Protein AF-A0A841LCA4-F1 (afdb_monomer)

Foldseek 3Di:
DQVVVCVVVVHDRPLPVLVVLLVCCPPPVLVVLLVCLQQLQDDLVVLLCSNVSNLVSLLSPCCNVCVVCVVCVPCVVPPDPDPVVSVLSVLSNDDQWDDPVVAQAIGGDDGPPYDPVSSVVSVVSNVLVVLVVQQVCCVVPHADADDQDPVNHDRDDDSVVSQVSSQVSNCVVPVDGSVVDDHDPDD

Solvent-accessible surface area (backbone atoms only — not comparable to full-atom values): 11217 Å² total; per-residue (Å²): 112,71,61,62,51,20,59,76,68,74,45,76,54,88,57,55,65,34,52,61,53,49,60,47,57,75,40,69,71,45,46,54,44,48,48,23,57,61,55,36,59,64,63,74,80,65,34,61,59,51,53,52,51,35,52,51,51,52,50,37,46,51,41,67,78,38,48,66,44,75,73,40,50,69,54,60,72,71,56,66,78,87,54,74,64,58,58,51,56,53,65,70,70,50,72,65,57,42,71,74,84,84,54,69,36,71,40,75,58,90,55,91,92,43,51,73,62,33,49,50,52,44,48,54,51,46,57,53,45,52,51,44,53,50,52,52,48,42,70,76,75,50,86,74,78,89,83,70,84,57,60,81,68,37,62,80,68,47,68,71,58,44,45,54,51,48,36,52,53,39,24,75,74,72,76,47,53,73,82,73,64,75,81,74,81,89,129

pLDDT: mean 88.46, std 8.42, range [55.12, 98.19]

Mean predicted aligned error: 6.5 Å

Sequence (187 aa):
MSAELTEYAGYDHPLSALIAIAEWGEQPAVKALMEEHKTFEFRKINLPIRVFLSHFLSFSADRLEHPEFFCWPGIWKTSGGSKPDRTAVWLRHLSLFADRGDKPGVYPRRWPGRDDRAVKDTFDSFYGSMALYDLTRQWILEEGAFVRDYKWLFENYSQDRADAWAEDTFQQVYGISLSDFRILPAV

Organism: NCBI:txid1070431

Radius of gyration: 21.49 Å; Cα contacts (8 Å, |Δi|>4): 146; chains: 1; bounding box: 49×42×53 Å

Secondary structure (DSSP, 8-state):
-HHHHHHHHT---TTHHHHHHHHHTTSHHHHHHHHHHHH----STTHHHHHHHHHHHHHHHHHHH-HHHHH-HHHHHHSS---HHHHHHHHHTS-SEE--SSSSS-EEPP-TTS-HHHHHHHHHHHHHHHHHHHHHHHHHH--SSPP---GGG-SS--HHHHHHHHHHHHHHHHSS-GGG--PPPP-

Nearest PDB structures (foldseek):
  7qod-assembly1_B  TM=2.845E-01  e=9.452E+00  Corynebacterium glutamicum ATCC 13032

Structure (mmCIF, N/CA/C/O backbone):
data_AF-A0A841LCA4-F1
#
_entry.id   AF-A0A841LCA4-F1
#
loop_
_atom_site.group_PDB
_atom_site.id
_atom_site.type_symbol
_atom_site.label_atom_id
_atom_site.label_alt_id
_atom_site.label_comp_id
_atom_site.label_asym_id
_atom_site.label_entity_id
_atom_site.label_seq_id
_atom_site.pdbx_PDB_ins_code
_atom_site.Cartn_x
_atom_site.Cartn_y
_atom_site.Cartn_z
_atom_site.occupancy
_atom_site.B_iso_or_equiv
_atom_site.auth_seq_id
_atom_site.auth_comp_id
_atom_site.auth_asym_id
_atom_site.auth_atom_id
_atom_site.pdbx_PDB_model_num
ATOM 1 N N . MET A 1 1 ? 27.218 -10.489 -20.118 1.00 61.91 1 MET A N 1
ATOM 2 C CA . MET A 1 1 ? 27.827 -10.340 -18.780 1.00 61.91 1 MET A CA 1
ATOM 3 C C . MET A 1 1 ? 26.935 -10.856 -17.653 1.00 61.91 1 MET A C 1
ATOM 5 O O . MET A 1 1 ? 27.386 -11.719 -16.921 1.00 61.91 1 MET A O 1
ATOM 9 N N . SER A 1 2 ? 25.687 -10.385 -17.481 1.00 78.12 2 SER A N 1
ATOM 10 C CA . SER A 1 2 ? 24.804 -10.912 -16.415 1.00 78.12 2 SER A CA 1
ATOM 11 C C . SER A 1 2 ? 24.387 -12.369 -16.640 1.00 78.12 2 SER A C 1
ATOM 13 O O . SER A 1 2 ? 24.415 -13.143 -15.693 1.00 78.12 2 SER A O 1
ATOM 15 N N . ALA A 1 3 ? 24.058 -12.746 -17.881 1.00 85.56 3 ALA A N 1
ATOM 16 C CA . ALA A 1 3 ? 23.626 -14.102 -18.225 1.00 85.56 3 ALA A CA 1
ATOM 17 C C . ALA A 1 3 ? 24.715 -15.164 -18.013 1.00 85.56 3 ALA A C 1
ATOM 19 O O . ALA A 1 3 ? 24.457 -16.189 -17.392 1.00 85.56 3 ALA A O 1
ATOM 20 N N . GLU A 1 4 ? 25.946 -14.885 -18.449 1.00 90.44 4 GLU A N 1
ATOM 21 C CA . GLU A 1 4 ? 27.079 -15.809 -18.282 1.00 90.44 4 GLU A CA 1
ATOM 22 C C . GLU A 1 4 ? 27.414 -16.022 -16.796 1.00 90.44 4 GLU A C 1
ATOM 24 O O . GLU A 1 4 ? 27.730 -17.132 -16.374 1.00 90.44 4 GLU A O 1
ATOM 29 N N . LEU A 1 5 ? 27.307 -14.966 -15.977 1.00 88.81 5 LEU A N 1
ATOM 30 C CA . LEU A 1 5 ? 27.536 -15.051 -14.533 1.00 88.81 5 LEU A CA 1
ATOM 31 C C . LEU A 1 5 ? 26.453 -15.868 -13.823 1.00 88.81 5 LEU A C 1
ATOM 33 O O . LEU A 1 5 ? 26.776 -16.660 -12.941 1.00 88.81 5 LEU A O 1
ATOM 37 N N . THR A 1 6 ? 25.181 -15.683 -14.186 1.00 92.94 6 THR A N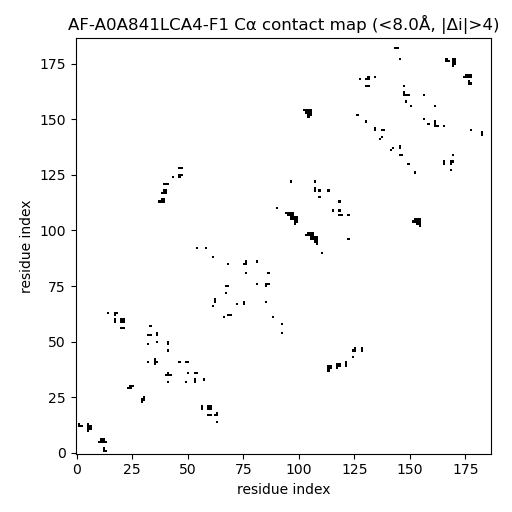 1
ATOM 38 C CA . THR A 1 6 ? 24.069 -16.427 -13.574 1.00 92.94 6 THR A CA 1
ATOM 39 C C . THR A 1 6 ? 24.104 -17.898 -13.959 1.00 92.94 6 THR A C 1
ATOM 41 O O . THR A 1 6 ? 23.902 -18.748 -13.099 1.00 92.94 6 THR A O 1
ATOM 44 N N . GLU A 1 7 ? 24.457 -18.199 -15.211 1.00 93.12 7 GLU A N 1
ATOM 45 C CA . GLU A 1 7 ? 24.642 -19.568 -15.696 1.00 93.12 7 GLU A CA 1
ATOM 46 C C . GLU A 1 7 ? 25.774 -20.276 -14.943 1.00 93.12 7 GLU A C 1
ATOM 48 O O . GLU A 1 7 ? 25.571 -21.360 -14.398 1.00 93.12 7 GLU A O 1
ATOM 53 N N . TYR A 1 8 ? 26.941 -19.634 -14.822 1.00 94.25 8 TYR A N 1
ATOM 54 C CA . TYR A 1 8 ? 28.070 -20.199 -14.082 1.00 94.25 8 TYR A CA 1
ATOM 55 C C . TYR A 1 8 ? 27.764 -20.397 -12.587 1.00 94.25 8 TYR A C 1
ATOM 57 O O . TYR A 1 8 ? 28.229 -21.356 -11.974 1.00 94.25 8 TYR A O 1
ATOM 65 N N . ALA A 1 9 ? 26.984 -19.492 -11.989 1.00 94.06 9 ALA A N 1
ATOM 66 C CA . ALA A 1 9 ? 26.630 -19.538 -10.573 1.00 94.06 9 ALA A CA 1
ATOM 67 C C . ALA A 1 9 ? 25.399 -20.412 -10.256 1.00 94.06 9 ALA A C 1
ATOM 69 O O . ALA A 1 9 ? 25.075 -20.578 -9.081 1.00 94.06 9 ALA A O 1
ATOM 70 N N . GLY A 1 10 ? 24.717 -20.963 -11.268 1.00 94.12 10 GLY A N 1
ATOM 71 C CA . GLY A 1 10 ? 23.510 -21.775 -11.088 1.00 94.12 10 GLY A CA 1
ATOM 72 C C . GLY A 1 10 ? 22.288 -20.989 -10.596 1.00 94.12 10 GLY A C 1
ATOM 73 O O . GLY A 1 10 ? 21.428 -21.565 -9.933 1.00 94.12 10 GLY A O 1
ATOM 74 N N . TYR A 1 11 ? 22.215 -19.687 -10.888 1.00 92.75 11 TYR A N 1
ATOM 75 C CA . TYR A 1 11 ? 21.074 -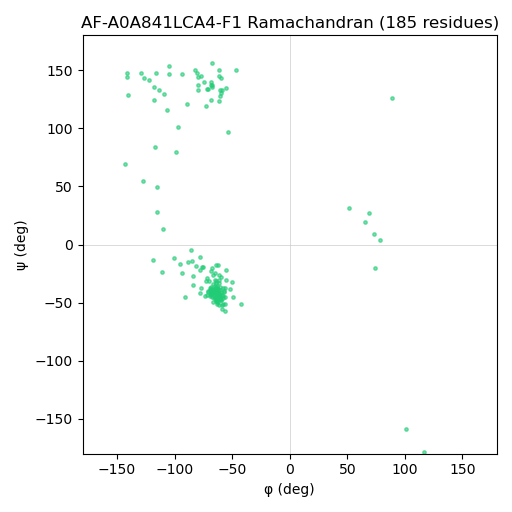18.830 -10.553 1.00 92.75 11 TYR A CA 1
ATOM 76 C C . TYR A 1 11 ? 20.219 -18.527 -11.785 1.00 92.75 11 TYR A C 1
ATOM 78 O O . TYR A 1 11 ? 20.721 -18.461 -12.908 1.00 92.75 11 TYR A O 1
ATOM 86 N N . ASP A 1 12 ? 18.933 -18.254 -11.562 1.00 91.75 12 ASP A N 1
ATOM 87 C CA . ASP A 1 12 ? 18.063 -17.709 -12.602 1.00 91.75 12 ASP A CA 1
ATOM 88 C C . ASP A 1 12 ? 18.565 -16.344 -13.088 1.00 91.75 12 ASP A C 1
ATOM 90 O O . ASP A 1 12 ? 19.148 -15.553 -12.336 1.00 91.75 12 ASP A O 1
ATOM 94 N N . HIS A 1 13 ? 18.286 -16.029 -14.354 1.00 90.06 13 HIS A N 1
ATOM 95 C CA . HIS A 1 13 ? 18.587 -14.707 -14.885 1.00 90.06 13 HIS A CA 1
ATOM 96 C C . HIS A 1 13 ? 17.807 -13.631 -14.095 1.00 90.06 13 HIS A C 1
ATOM 98 O O . HIS A 1 13 ? 16.593 -13.759 -13.920 1.00 90.06 13 HIS A O 1
ATOM 104 N N . PRO A 1 14 ? 18.436 -12.519 -13.662 1.00 85.50 14 PRO A N 1
ATOM 105 C CA . PRO A 1 14 ? 17.809 -11.520 -12.789 1.00 85.50 14 PRO A CA 1
ATOM 106 C C . PRO A 1 14 ? 16.594 -10.819 -13.412 1.00 85.50 14 PRO A C 1
ATOM 108 O O . PRO A 1 14 ? 15.801 -10.216 -12.693 1.00 85.50 14 PRO A O 1
ATOM 111 N N . LEU A 1 15 ? 16.443 -10.886 -14.740 1.00 89.88 15 LEU A N 1
ATOM 112 C CA . LEU A 1 15 ? 15.274 -10.351 -15.443 1.00 89.88 15 LEU A CA 1
ATOM 113 C C . LEU A 1 15 ? 14.123 -11.356 -15.576 1.00 89.88 15 LEU A C 1
ATOM 115 O O . LEU A 1 15 ? 13.012 -10.927 -15.862 1.00 89.88 15 LEU A O 1
ATOM 119 N N . SER A 1 16 ? 14.339 -12.656 -15.348 1.00 92.56 16 SER A N 1
ATOM 120 C CA . SER A 1 16 ? 13.301 -13.682 -15.540 1.00 92.56 16 SER A CA 1
ATOM 121 C C . SER A 1 16 ? 12.060 -13.411 -14.692 1.00 92.56 16 SER A C 1
ATOM 123 O O . SER A 1 16 ? 10.942 -13.458 -15.197 1.00 92.56 16 SER A O 1
ATOM 125 N N . ALA A 1 17 ? 12.249 -13.038 -13.422 1.00 92.12 17 ALA A N 1
ATOM 126 C CA . ALA A 1 17 ? 11.141 -12.676 -12.542 1.00 92.12 17 ALA A CA 1
ATOM 127 C C . ALA A 1 17 ? 10.398 -11.420 -13.030 1.00 92.12 17 ALA A C 1
ATOM 129 O O . ALA A 1 17 ? 9.173 -11.370 -12.979 1.00 92.12 17 ALA A O 1
ATOM 130 N N . LEU A 1 18 ? 11.124 -10.418 -13.536 1.00 94.00 18 LEU A N 1
ATOM 131 C CA . LEU A 1 18 ? 10.520 -9.185 -14.046 1.00 94.00 18 LEU A CA 1
ATOM 132 C C . LEU A 1 18 ? 9.714 -9.433 -15.326 1.00 94.00 18 LEU A C 1
ATOM 134 O O . LEU A 1 18 ? 8.649 -8.845 -15.484 1.00 94.00 18 LEU A O 1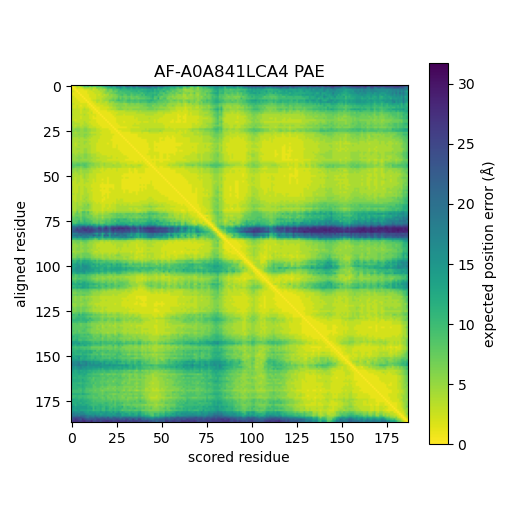
ATOM 138 N N . ILE A 1 19 ? 10.182 -10.332 -16.197 1.00 95.00 19 ILE A N 1
ATOM 139 C CA . ILE A 1 19 ? 9.455 -10.762 -17.399 1.00 95.00 19 ILE A CA 1
ATOM 140 C C . ILE A 1 19 ? 8.154 -11.466 -17.001 1.00 95.00 19 ILE A C 1
ATOM 142 O O . ILE A 1 19 ? 7.087 -11.063 -17.454 1.00 95.00 19 ILE A O 1
ATOM 146 N N . ALA A 1 20 ? 8.222 -12.434 -16.083 1.00 95.44 20 ALA A N 1
ATOM 147 C CA . ALA A 1 20 ? 7.036 -13.135 -15.589 1.00 95.44 20 ALA A CA 1
ATOM 148 C C . ALA A 1 20 ? 6.001 -12.182 -14.960 1.00 95.44 20 ALA A C 1
ATOM 150 O O . ALA A 1 20 ? 4.799 -12.367 -15.128 1.00 95.44 20 ALA A O 1
ATOM 151 N N . ILE A 1 21 ? 6.451 -11.141 -14.252 1.00 95.81 21 ILE A N 1
ATOM 152 C CA . ILE A 1 21 ? 5.560 -10.114 -13.694 1.00 95.81 21 ILE A CA 1
ATOM 153 C C . ILE A 1 21 ? 4.967 -9.232 -14.800 1.00 95.81 21 ILE A C 1
ATOM 155 O O . ILE A 1 21 ? 3.782 -8.906 -14.749 1.00 95.81 21 ILE A O 1
ATOM 159 N N . ALA A 1 22 ? 5.759 -8.845 -15.804 1.00 94.00 22 ALA A N 1
ATOM 160 C CA . ALA A 1 22 ? 5.281 -8.032 -16.921 1.00 94.00 22 ALA A CA 1
ATOM 161 C C . ALA A 1 22 ? 4.156 -8.738 -17.698 1.00 94.00 22 ALA A C 1
ATOM 163 O O . ALA A 1 22 ? 3.177 -8.098 -18.080 1.00 94.00 22 ALA A O 1
ATOM 164 N N . GLU A 1 23 ? 4.231 -10.064 -17.839 1.00 95.31 23 GLU A N 1
ATOM 165 C CA . GLU A 1 23 ? 3.181 -10.884 -18.456 1.00 95.31 23 GLU A CA 1
ATOM 166 C C . GLU A 1 23 ? 1.838 -10.812 -17.707 1.00 95.31 23 GLU A C 1
ATOM 168 O O . GLU A 1 23 ? 0.775 -10.956 -18.317 1.00 95.31 23 GLU A O 1
ATOM 173 N N . TRP A 1 24 ? 1.833 -10.518 -16.399 1.00 96.38 24 TRP A N 1
ATOM 174 C CA . TRP A 1 24 ? 0.585 -10.307 -15.655 1.00 96.38 24 TRP A CA 1
ATOM 175 C C . TRP A 1 24 ? -0.175 -9.074 -16.145 1.00 96.38 24 TRP A C 1
ATOM 177 O O . TRP A 1 24 ? -1.398 -9.023 -16.006 1.00 96.38 24 TRP A O 1
ATOM 187 N N . GLY A 1 25 ? 0.526 -8.109 -16.750 1.00 91.44 25 GLY A N 1
ATOM 188 C CA . GLY A 1 25 ? -0.044 -6.895 -17.329 1.00 91.44 25 GLY A CA 1
ATOM 189 C C . GLY A 1 25 ? -1.129 -7.160 -18.370 1.00 91.44 25 GLY A C 1
ATOM 190 O O . GLY A 1 25 ? -1.997 -6.311 -18.564 1.00 91.44 25 GLY A O 1
ATOM 191 N N . GLU A 1 26 ? -1.153 -8.347 -18.982 1.00 91.94 26 GLU A N 1
ATOM 192 C CA . GLU A 1 26 ? -2.187 -8.717 -19.948 1.00 91.94 26 GLU A CA 1
ATOM 193 C C . GLU A 1 26 ? -3.529 -9.090 -19.314 1.00 91.94 26 GLU A C 1
ATOM 195 O O . GLU A 1 26 ? -4.574 -9.003 -19.971 1.00 91.94 26 GLU A O 1
ATOM 200 N N . GLN A 1 27 ? -3.535 -9.435 -18.025 1.00 97.06 27 GLN A N 1
ATOM 201 C CA . GLN A 1 27 ? -4.746 -9.835 -17.323 1.00 97.06 27 GLN A CA 1
ATOM 202 C C . GLN A 1 27 ? -5.689 -8.636 -17.109 1.00 97.06 27 GLN A C 1
ATOM 204 O O . GLN A 1 27 ? -5.258 -7.596 -16.602 1.00 97.06 27 GLN A O 1
ATOM 209 N N . PRO A 1 28 ? -7.003 -8.763 -17.388 1.00 97.44 28 PRO A N 1
ATOM 210 C CA . PRO A 1 28 ? -7.955 -7.660 -17.225 1.00 97.44 28 PRO A CA 1
ATOM 211 C C . PRO A 1 28 ? -7.988 -7.060 -15.812 1.00 97.44 28 PRO A C 1
ATOM 213 O O . PRO A 1 28 ? -8.106 -5.846 -15.656 1.00 97.44 28 PRO A O 1
ATOM 216 N N . ALA A 1 29 ? -7.847 -7.898 -14.779 1.00 96.12 29 ALA A N 1
ATOM 217 C CA . ALA A 1 29 ? -7.809 -7.448 -13.388 1.00 96.12 29 ALA A CA 1
ATOM 218 C C . ALA A 1 29 ? -6.580 -6.573 -13.094 1.00 96.12 29 ALA A C 1
ATOM 220 O O . ALA A 1 29 ? -6.685 -5.584 -12.369 1.00 96.12 29 ALA A O 1
ATOM 221 N N . VAL A 1 30 ? -5.436 -6.905 -13.697 1.00 96.88 30 VAL A N 1
ATOM 222 C CA . VAL A 1 30 ? -4.203 -6.125 -13.577 1.00 96.88 30 VAL A CA 1
ATOM 223 C C . VAL A 1 30 ? -4.321 -4.820 -14.356 1.00 96.88 30 VAL A C 1
ATOM 225 O O . VAL A 1 30 ? -4.003 -3.773 -13.806 1.00 96.88 30 VAL A O 1
ATOM 228 N N . LYS A 1 31 ? -4.873 -4.833 -15.576 1.00 97.50 31 LYS A N 1
ATOM 229 C CA . LYS A 1 31 ? -5.144 -3.601 -16.345 1.00 97.50 31 LYS A CA 1
ATOM 230 C C . LYS A 1 31 ? -6.038 -2.632 -15.568 1.00 97.50 31 LYS A C 1
ATOM 232 O O . LYS A 1 31 ? -5.723 -1.449 -15.477 1.00 97.50 31 LYS A O 1
ATOM 237 N N . ALA A 1 32 ? -7.106 -3.137 -14.946 1.00 97.56 32 ALA A N 1
ATOM 238 C CA . ALA A 1 32 ? -7.973 -2.330 -14.090 1.00 97.56 32 ALA A CA 1
ATOM 239 C C . ALA A 1 32 ? -7.218 -1.760 -12.878 1.00 97.56 32 ALA A C 1
ATOM 241 O O . ALA A 1 32 ? -7.344 -0.577 -12.580 1.00 97.56 32 ALA A O 1
ATOM 242 N N . LEU A 1 33 ? -6.396 -2.577 -12.212 1.00 98.19 33 LEU A N 1
ATOM 243 C CA . LEU A 1 33 ? -5.565 -2.132 -11.094 1.00 98.19 33 LEU A CA 1
ATOM 244 C C . LEU A 1 33 ? -4.547 -1.055 -11.510 1.00 98.19 33 LEU A C 1
ATOM 246 O O . LEU A 1 33 ? -4.308 -0.110 -10.762 1.00 98.19 33 LEU A O 1
ATOM 250 N N . MET A 1 34 ? -3.958 -1.179 -12.699 1.00 97.81 34 MET A N 1
ATOM 251 C CA . MET A 1 34 ? -2.997 -0.205 -13.212 1.00 97.81 34 MET A CA 1
ATOM 252 C C . MET A 1 34 ? -3.659 1.113 -13.625 1.00 97.81 34 MET A C 1
ATOM 254 O O . MET A 1 34 ? -3.027 2.161 -13.483 1.00 97.81 34 MET A O 1
ATOM 258 N N . GLU A 1 35 ? -4.927 1.104 -14.052 1.00 97.31 35 GLU A N 1
ATOM 259 C CA . GLU A 1 35 ? -5.682 2.350 -14.234 1.00 97.31 35 GLU A CA 1
ATOM 260 C C . GLU A 1 35 ? -5.949 3.034 -12.886 1.00 97.31 35 GLU A C 1
ATOM 262 O O . GLU A 1 35 ? -5.745 4.238 -12.772 1.00 97.31 35 GLU A O 1
ATOM 267 N N . GLU A 1 36 ? -6.279 2.277 -11.835 1.00 97.31 36 GLU A N 1
ATOM 268 C CA . GLU A 1 36 ? -6.413 2.834 -10.480 1.00 97.31 36 GLU A CA 1
ATOM 269 C C . GLU A 1 36 ? -5.095 3.410 -9.956 1.00 97.31 36 GLU A C 1
ATOM 271 O O . GLU A 1 36 ? -5.086 4.463 -9.330 1.00 97.31 36 GLU A O 1
ATOM 276 N N . HIS A 1 37 ? -3.957 2.784 -10.259 1.00 96.19 37 HIS A N 1
ATOM 277 C CA . HIS A 1 37 ? -2.645 3.357 -9.949 1.00 96.19 37 HIS A CA 1
ATOM 278 C C . HIS A 1 37 ? -2.367 4.644 -10.721 1.00 96.19 37 HIS A C 1
ATOM 280 O O . HIS A 1 37 ? -1.778 5.586 -10.185 1.00 96.19 37 HIS A O 1
ATOM 286 N N . LYS A 1 38 ? -2.774 4.705 -11.986 1.00 94.44 38 LYS A N 1
ATOM 287 C CA . LYS A 1 38 ? -2.584 5.883 -12.829 1.00 94.44 38 LYS A CA 1
ATOM 288 C C . LYS A 1 38 ? -3.413 7.067 -12.328 1.00 94.44 38 LYS A C 1
ATOM 290 O O . LYS A 1 38 ? -2.845 8.141 -12.141 1.00 94.44 38 LYS A O 1
ATOM 295 N N . THR A 1 39 ? -4.706 6.869 -12.065 1.00 95.06 39 THR A N 1
ATOM 296 C CA . THR A 1 39 ? -5.612 7.920 -11.562 1.00 95.06 39 THR A CA 1
ATOM 297 C C . THR A 1 39 ? -5.447 8.185 -10.068 1.00 95.06 39 THR A C 1
ATOM 299 O O . THR A 1 39 ? -5.757 9.276 -9.598 1.00 95.06 39 THR A O 1
ATOM 302 N N . PHE A 1 40 ? -4.905 7.209 -9.336 1.00 95.19 40 PHE A N 1
ATOM 303 C CA . PHE A 1 40 ? -4.844 7.162 -7.876 1.00 95.19 40 PHE A CA 1
ATOM 304 C C . PHE A 1 40 ? -6.216 7.047 -7.194 1.00 95.19 40 PHE A C 1
ATOM 306 O O . PHE A 1 40 ? -6.350 7.308 -5.998 1.00 95.19 40 PHE A O 1
ATOM 313 N N . GLU A 1 41 ? -7.228 6.618 -7.949 1.00 96.06 41 GLU A N 1
ATOM 314 C CA . GLU A 1 41 ? -8.586 6.358 -7.475 1.00 96.06 41 GLU A CA 1
ATOM 315 C C . GLU A 1 41 ? -8.768 4.857 -7.225 1.00 96.06 41 GLU A C 1
ATOM 317 O O . GLU A 1 41 ? -9.324 4.116 -8.038 1.00 96.06 41 GLU A O 1
ATOM 322 N N . PHE A 1 42 ? -8.274 4.383 -6.083 1.00 96.50 42 PHE A N 1
ATOM 323 C CA . PHE A 1 42 ? -8.405 2.977 -5.716 1.00 96.50 42 PHE A CA 1
ATOM 324 C C . PHE A 1 42 ? -9.790 2.674 -5.141 1.00 96.50 42 PHE A C 1
ATOM 326 O O . PHE A 1 42 ? -10.298 3.376 -4.265 1.00 96.50 42 PHE A O 1
ATOM 333 N N . ARG A 1 43 ? -10.388 1.547 -5.544 1.00 94.31 43 ARG A N 1
ATOM 334 C CA . ARG A 1 43 ? -11.538 0.997 -4.796 1.00 94.31 43 ARG A CA 1
ATOM 335 C C . ARG A 1 43 ? -11.118 0.636 -3.371 1.00 94.31 43 ARG A C 1
ATOM 337 O O . ARG A 1 43 ? -10.028 0.108 -3.141 1.00 94.31 43 ARG A O 1
ATOM 344 N N . LYS A 1 44 ? -12.054 0.840 -2.443 1.00 88.19 44 LYS A N 1
ATOM 345 C CA . LYS A 1 44 ? -11.857 0.676 -0.996 1.00 88.19 44 LYS A CA 1
ATOM 346 C C . LYS A 1 44 ? -11.611 -0.769 -0.556 1.00 88.19 44 LYS A C 1
ATOM 348 O O . LYS A 1 44 ? -10.852 -1.001 0.379 1.00 88.19 44 LYS A O 1
ATOM 353 N N . ILE A 1 45 ? -12.229 -1.742 -1.229 1.00 86.94 45 ILE A N 1
ATOM 354 C CA . ILE A 1 45 ? -12.040 -3.159 -0.899 1.00 86.94 45 ILE A CA 1
ATOM 355 C C . ILE A 1 45 ? -10.572 -3.549 -1.093 1.00 86.94 45 ILE A C 1
ATOM 357 O O . ILE A 1 45 ? -10.027 -3.363 -2.178 1.00 86.9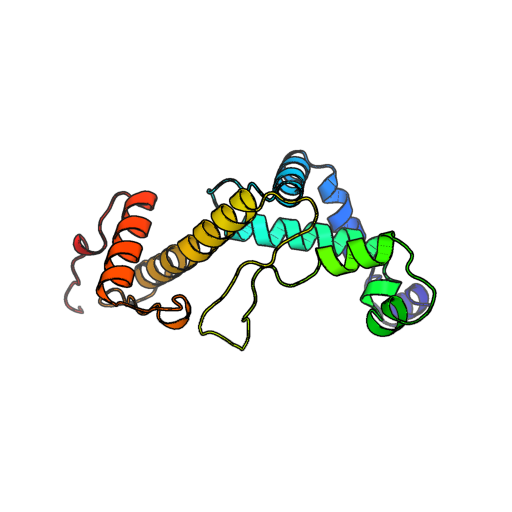4 45 ILE A O 1
ATOM 361 N N . ASN A 1 46 ? -9.930 -4.069 -0.043 1.00 88.38 46 ASN A N 1
ATOM 362 C CA . ASN A 1 46 ? -8.509 -4.435 -0.039 1.00 88.38 46 ASN A CA 1
ATOM 363 C C . ASN A 1 46 ? -7.571 -3.314 -0.532 1.00 88.38 46 ASN A C 1
ATOM 365 O O . ASN A 1 46 ? -6.527 -3.599 -1.124 1.00 88.38 46 ASN A O 1
ATOM 369 N N . LEU A 1 47 ? -7.929 -2.043 -0.306 1.00 93.31 47 LEU A N 1
ATOM 370 C CA . LEU A 1 47 ? -7.192 -0.885 -0.826 1.00 93.31 47 LEU A CA 1
ATOM 371 C C . LEU A 1 47 ? -5.673 -0.952 -0.573 1.00 93.31 47 LEU A C 1
ATOM 373 O O . LEU A 1 47 ? -4.934 -0.755 -1.534 1.00 93.31 47 LEU A O 1
ATOM 377 N N . PRO A 1 48 ? -5.164 -1.311 0.622 1.00 94.00 48 PRO A N 1
ATOM 378 C CA . PRO A 1 48 ? -3.718 -1.380 0.860 1.00 94.00 48 PRO A CA 1
ATOM 379 C C . PRO A 1 48 ? -2.999 -2.381 -0.038 1.00 94.00 48 PRO A C 1
ATOM 381 O O . PRO A 1 48 ? -1.955 -2.066 -0.600 1.00 94.00 48 PRO A O 1
ATOM 384 N N . ILE A 1 49 ? -3.581 -3.568 -0.229 1.00 94.81 49 ILE A N 1
ATOM 385 C CA . ILE A 1 49 ? -3.022 -4.604 -1.107 1.00 94.81 49 ILE A CA 1
ATOM 386 C C . ILE A 1 49 ? -2.985 -4.092 -2.545 1.00 94.81 49 ILE A C 1
ATOM 388 O O . ILE A 1 49 ? -2.015 -4.316 -3.259 1.00 94.81 49 ILE A O 1
ATOM 392 N N . ARG A 1 50 ? -4.024 -3.372 -2.965 1.00 97.00 50 ARG A N 1
ATOM 393 C CA . ARG A 1 50 ? -4.154 -2.833 -4.323 1.00 97.00 50 ARG A CA 1
ATOM 394 C C . ARG A 1 50 ? -3.138 -1.722 -4.567 1.00 97.00 50 ARG A C 1
ATOM 396 O O . ARG A 1 50 ? -2.435 -1.758 -5.574 1.00 97.00 50 ARG A O 1
ATOM 403 N N . VAL A 1 51 ? -2.974 -0.813 -3.606 1.00 96.44 51 VAL A N 1
ATOM 404 C CA . VAL A 1 51 ? -1.907 0.194 -3.616 1.00 96.44 51 VAL A CA 1
ATOM 405 C C . VAL A 1 51 ? -0.546 -0.501 -3.727 1.00 96.44 51 VAL A C 1
ATOM 407 O O . VAL A 1 51 ? 0.154 -0.290 -4.715 1.00 96.44 51 VAL A O 1
ATOM 410 N N . PHE A 1 52 ? -0.194 -1.405 -2.807 1.00 96.44 52 PHE A N 1
ATOM 411 C CA . PHE A 1 52 ? 1.119 -2.058 -2.821 1.00 96.44 52 PHE A CA 1
ATOM 412 C C . PHE A 1 52 ? 1.386 -2.863 -4.092 1.00 96.44 52 PHE A C 1
ATOM 414 O O . PHE A 1 52 ? 2.446 -2.711 -4.697 1.00 96.44 52 PHE A O 1
ATOM 421 N N . LEU A 1 53 ? 0.427 -3.683 -4.522 1.00 97.50 53 LEU A N 1
ATOM 422 C CA . LEU A 1 53 ? 0.574 -4.508 -5.715 1.00 97.50 53 LEU A CA 1
ATOM 423 C C . LEU A 1 53 ? 0.737 -3.646 -6.967 1.00 97.50 53 LEU A C 1
ATOM 425 O O . LEU A 1 53 ? 1.609 -3.918 -7.781 1.00 97.50 53 LEU A O 1
ATOM 429 N N . SER A 1 54 ? -0.050 -2.582 -7.115 1.00 97.50 54 SER A N 1
ATOM 430 C CA . SER A 1 54 ? 0.046 -1.721 -8.295 1.00 97.50 54 SER A CA 1
ATOM 431 C C . SER A 1 54 ? 1.379 -0.967 -8.380 1.00 97.50 54 SER A C 1
ATOM 433 O O . SER A 1 54 ? 1.981 -0.886 -9.452 1.00 97.50 54 SER A O 1
ATOM 435 N N . HIS A 1 55 ? 1.899 -0.500 -7.240 1.00 96.69 55 HIS A N 1
ATOM 436 C CA . HIS A 1 55 ? 3.229 0.099 -7.158 1.00 96.69 55 HIS A CA 1
ATOM 437 C C . HIS A 1 55 ? 4.332 -0.926 -7.443 1.00 96.69 55 HIS A C 1
ATOM 439 O O . HIS A 1 55 ? 5.273 -0.617 -8.170 1.00 96.69 55 HIS A O 1
ATOM 445 N N . PHE A 1 56 ? 4.200 -2.155 -6.937 1.00 96.94 56 PHE A N 1
ATOM 446 C CA . PHE A 1 56 ? 5.125 -3.250 -7.234 1.00 96.94 56 PHE A CA 1
ATOM 447 C C . PHE A 1 56 ? 5.153 -3.602 -8.729 1.00 96.94 56 PHE A C 1
ATOM 449 O O . PHE A 1 56 ? 6.229 -3.786 -9.301 1.00 96.94 56 PHE A O 1
ATOM 456 N N . LEU A 1 57 ? 3.987 -3.652 -9.376 1.00 97.25 57 LEU A N 1
ATOM 457 C CA . LEU A 1 57 ? 3.867 -3.891 -10.814 1.00 97.25 57 LEU A CA 1
ATOM 458 C C . LEU A 1 57 ? 4.510 -2.761 -11.620 1.00 97.25 57 LEU A C 1
ATOM 460 O O . LEU A 1 57 ? 5.326 -3.032 -12.499 1.00 97.25 57 LEU A O 1
ATOM 464 N N . SER A 1 58 ? 4.213 -1.502 -11.277 1.00 95.75 58 SER A N 1
ATOM 465 C CA . SER A 1 58 ? 4.848 -0.343 -11.914 1.00 95.75 58 SER A CA 1
ATOM 466 C C . SER A 1 58 ? 6.366 -0.366 -11.747 1.00 95.75 58 SER A C 1
ATOM 468 O O . SER A 1 58 ? 7.088 -0.090 -12.698 1.00 95.75 58 SER A O 1
ATOM 470 N N . PHE A 1 59 ? 6.857 -0.693 -10.550 1.00 95.06 59 PHE A N 1
ATOM 471 C CA . PHE A 1 59 ? 8.286 -0.800 -10.263 1.00 95.06 59 PHE A CA 1
ATOM 472 C C . PHE A 1 59 ? 8.946 -1.909 -11.078 1.00 95.06 59 PHE A C 1
ATOM 474 O O . PHE A 1 59 ? 10.024 -1.710 -11.629 1.00 95.06 59 PHE A O 1
ATOM 481 N N . SER A 1 60 ? 8.294 -3.065 -11.187 1.00 95.44 60 SER A N 1
ATOM 482 C CA . SER A 1 60 ? 8.819 -4.205 -11.940 1.00 95.44 60 SER A CA 1
ATOM 483 C C . SER A 1 60 ? 8.892 -3.912 -13.439 1.00 95.44 60 SER A C 1
ATOM 485 O O . SER A 1 60 ? 9.906 -4.223 -14.061 1.00 95.44 60 SER A O 1
ATOM 487 N N . ALA A 1 61 ? 7.863 -3.265 -13.996 1.00 94.06 61 ALA A N 1
ATOM 488 C CA . ALA A 1 61 ? 7.834 -2.843 -15.393 1.00 94.06 61 ALA A CA 1
ATOM 489 C C . ALA A 1 61 ? 8.932 -1.811 -15.698 1.00 94.06 61 ALA A C 1
ATOM 491 O O . ALA A 1 61 ? 9.754 -2.038 -16.583 1.00 94.06 61 ALA A O 1
ATOM 492 N N . ASP A 1 62 ? 9.023 -0.739 -14.903 1.00 93.44 62 ASP A N 1
ATOM 493 C CA . ASP A 1 62 ? 10.041 0.298 -15.111 1.00 93.44 62 ASP A CA 1
ATOM 494 C C . ASP A 1 62 ? 11.462 -0.257 -14.914 1.00 93.44 62 ASP A C 1
ATOM 496 O O . ASP A 1 62 ? 12.397 0.160 -15.593 1.00 93.44 62 ASP A O 1
ATOM 500 N N . ARG A 1 63 ? 11.651 -1.225 -14.007 1.00 92.19 63 ARG A N 1
ATOM 501 C CA . ARG A 1 63 ? 12.945 -1.891 -13.803 1.00 92.19 63 ARG A CA 1
ATOM 502 C C . ARG A 1 63 ? 13.334 -2.808 -14.959 1.00 92.19 63 ARG A C 1
ATOM 504 O O . ARG A 1 63 ? 14.527 -2.968 -15.207 1.00 92.19 63 ARG A O 1
ATOM 511 N N . LEU A 1 64 ? 12.363 -3.419 -15.635 1.00 92.75 64 LEU A N 1
ATOM 512 C CA . LEU A 1 64 ? 12.608 -4.216 -16.835 1.00 92.75 64 LEU A CA 1
ATOM 513 C C . LEU A 1 64 ? 12.989 -3.326 -18.025 1.00 92.75 64 LEU A C 1
ATOM 515 O O . LEU A 1 64 ? 13.888 -3.687 -18.780 1.00 92.75 64 LEU A O 1
ATOM 519 N N . GLU A 1 65 ? 12.333 -2.172 -18.168 1.00 91.12 65 GLU A N 1
ATOM 520 C CA . GLU A 1 65 ? 12.569 -1.218 -19.260 1.00 91.12 65 GLU A CA 1
ATOM 521 C C . GLU A 1 65 ? 13.846 -0.386 -19.064 1.00 91.12 65 GLU A C 1
ATOM 523 O O . GLU A 1 65 ? 14.580 -0.133 -20.021 1.00 91.12 65 GLU A O 1
ATOM 528 N N . HIS A 1 66 ? 14.142 -0.003 -17.819 1.00 89.06 66 HIS A N 1
ATOM 529 C CA . HIS A 1 66 ? 15.264 0.868 -17.457 1.00 89.06 66 HIS A CA 1
ATOM 530 C C . HIS A 1 66 ? 16.158 0.262 -16.358 1.00 89.06 66 HIS A C 1
ATOM 532 O O . HIS A 1 66 ? 16.382 0.901 -15.31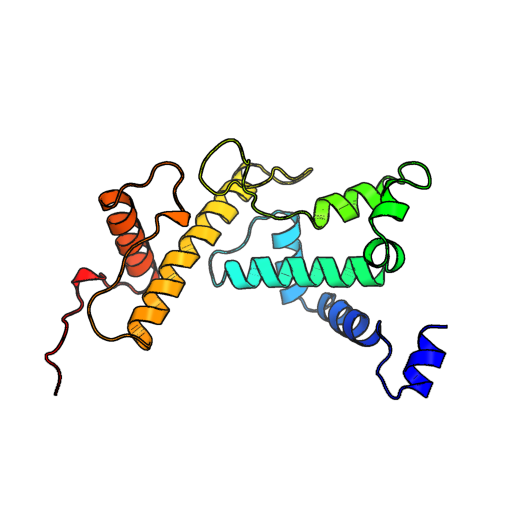9 1.00 89.06 66 HIS A O 1
ATOM 538 N N . PRO A 1 67 ? 16.692 -0.963 -16.522 1.00 88.00 67 PRO A N 1
ATOM 539 C CA . PRO A 1 67 ? 17.477 -1.641 -15.484 1.00 88.00 67 PRO A CA 1
ATOM 540 C C . PRO A 1 67 ? 18.673 -0.812 -14.989 1.00 88.00 67 PRO A C 1
ATOM 542 O O . PRO A 1 67 ? 19.055 -0.879 -13.818 1.00 88.00 67 PRO A O 1
ATOM 545 N N . GLU A 1 68 ? 19.245 0.016 -15.858 1.00 85.56 68 GLU A N 1
ATOM 546 C CA . GLU A 1 68 ? 20.356 0.909 -15.564 1.00 85.56 68 GLU A CA 1
ATOM 547 C C . GLU A 1 68 ? 20.006 2.009 -14.553 1.00 85.56 68 GLU A C 1
ATOM 549 O O . GLU A 1 68 ? 20.825 2.328 -13.685 1.00 85.56 68 GLU A O 1
ATOM 554 N N . PHE A 1 69 ? 18.773 2.527 -14.593 1.00 87.31 69 PHE A N 1
ATOM 555 C CA . PHE A 1 69 ? 18.289 3.512 -13.628 1.00 87.31 69 PHE A CA 1
ATOM 556 C C . PHE A 1 69 ? 18.206 2.915 -12.220 1.00 87.31 69 PHE A C 1
ATOM 558 O O . PHE A 1 69 ? 18.610 3.557 -11.253 1.00 87.31 69 PHE A O 1
ATOM 565 N N . PHE A 1 70 ? 17.731 1.674 -12.099 1.00 88.06 70 PHE A N 1
ATOM 566 C CA . PHE A 1 70 ? 17.556 1.003 -10.806 1.00 88.06 70 PHE A CA 1
ATOM 567 C C . PHE A 1 70 ? 18.851 0.399 -10.252 1.00 88.06 70 PHE A C 1
ATOM 569 O O . PHE A 1 70 ? 18.939 0.148 -9.053 1.00 88.06 70 PHE A O 1
ATOM 576 N N . CYS A 1 71 ? 19.869 0.199 -11.092 1.00 85.38 71 CYS A N 1
ATOM 577 C CA . CYS A 1 71 ? 21.205 -0.193 -10.650 1.00 85.38 71 CYS A CA 1
ATOM 578 C C . CYS A 1 71 ? 21.988 1.000 -10.077 1.00 85.38 71 CYS A C 1
ATOM 580 O O . CYS A 1 71 ? 22.642 0.873 -9.042 1.00 85.38 71 CYS A O 1
ATOM 582 N N . TRP A 1 72 ? 21.906 2.178 -10.715 1.00 85.88 72 TRP A N 1
ATOM 583 C CA . TRP A 1 72 ? 22.660 3.356 -10.273 1.00 85.88 72 TRP A CA 1
ATOM 584 C C . TRP A 1 72 ? 21.888 4.678 -10.427 1.00 85.88 72 TRP A C 1
ATOM 586 O O . TRP A 1 72 ? 22.282 5.557 -11.205 1.00 85.88 72 TRP A O 1
ATOM 596 N N . PRO A 1 73 ? 20.830 4.901 -9.628 1.00 82.25 73 PRO A N 1
ATOM 597 C CA . PRO A 1 73 ? 19.935 6.046 -9.808 1.00 82.25 73 PRO A CA 1
ATOM 598 C C . PRO A 1 73 ? 20.649 7.397 -9.661 1.00 82.25 73 PRO A C 1
ATOM 600 O O . PRO A 1 73 ? 20.323 8.356 -10.359 1.00 82.25 73 PRO A O 1
ATOM 603 N N . GLY A 1 74 ? 21.672 7.480 -8.800 1.00 80.06 74 GLY A N 1
ATOM 604 C CA . GLY A 1 74 ? 22.461 8.699 -8.595 1.00 80.06 74 GLY A CA 1
ATOM 605 C C . GLY A 1 74 ? 23.213 9.158 -9.848 1.00 80.06 74 GLY A C 1
ATOM 606 O O . GLY A 1 74 ? 23.128 10.332 -10.215 1.00 80.06 74 GLY A O 1
ATOM 607 N N . ILE A 1 75 ? 23.891 8.241 -10.549 1.00 81.38 75 ILE A N 1
ATOM 608 C CA . ILE A 1 75 ? 24.586 8.558 -11.805 1.00 81.38 75 ILE A CA 1
ATOM 609 C C . ILE A 1 75 ? 23.569 8.886 -12.891 1.00 81.38 75 ILE A C 1
ATOM 611 O O . ILE A 1 75 ? 23.728 9.880 -13.592 1.00 81.38 75 ILE A O 1
ATOM 615 N N . TRP A 1 76 ? 22.478 8.131 -12.998 1.00 75.06 76 TRP A N 1
ATOM 616 C CA . TRP A 1 76 ? 21.475 8.354 -14.044 1.00 75.06 76 TRP A CA 1
ATOM 617 C C . TRP A 1 76 ? 20.686 9.660 -13.887 1.00 75.06 76 TRP A C 1
ATOM 619 O O . TRP A 1 76 ? 20.188 10.202 -14.879 1.00 75.06 76 TRP A O 1
ATOM 629 N N . LYS A 1 77 ? 20.628 10.198 -12.664 1.00 70.81 77 LYS A N 1
ATOM 630 C CA . LYS A 1 77 ? 20.038 11.503 -12.349 1.00 70.81 77 LYS A CA 1
ATOM 631 C C . LYS A 1 77 ? 20.993 12.683 -12.570 1.00 70.81 77 LYS A C 1
ATOM 633 O O . LYS A 1 77 ? 20.521 13.790 -12.810 1.00 70.81 77 LYS A O 1
ATOM 638 N N . THR A 1 78 ? 22.307 12.472 -12.469 1.00 74.88 78 THR A N 1
ATOM 639 C CA . THR A 1 78 ? 23.319 13.551 -12.483 1.00 74.88 78 THR A CA 1
ATOM 640 C C . THR A 1 78 ? 24.191 13.578 -13.741 1.00 74.88 78 THR A C 1
ATOM 642 O O . THR A 1 78 ? 24.706 14.635 -14.097 1.00 74.88 78 THR A O 1
ATOM 645 N N . SER A 1 79 ? 24.337 12.451 -14.442 1.00 62.81 79 SER A N 1
ATOM 646 C CA . SER A 1 79 ? 25.167 12.312 -15.642 1.00 62.81 79 SER A CA 1
ATOM 647 C C . SER A 1 79 ? 24.305 12.210 -16.913 1.00 62.81 79 SER A C 1
ATOM 649 O O . SER A 1 79 ? 23.519 11.280 -17.119 1.00 62.81 79 SER A O 1
ATOM 651 N N . GLY A 1 80 ? 24.446 13.211 -17.783 1.00 56.34 80 GLY A N 1
ATOM 652 C CA . GLY A 1 80 ? 23.688 13.346 -19.029 1.00 56.34 80 GLY A CA 1
ATOM 653 C C . GLY A 1 80 ? 22.372 14.101 -18.834 1.00 56.34 80 GLY A C 1
ATOM 654 O O . GLY A 1 80 ? 21.573 13.748 -17.971 1.00 56.34 80 GLY A O 1
ATOM 655 N N . GLY A 1 81 ? 22.177 15.161 -19.629 1.00 55.84 81 GLY A N 1
ATOM 656 C CA . GLY A 1 81 ? 21.048 16.093 -19.531 1.00 55.84 81 GLY A CA 1
ATOM 657 C C . GLY A 1 81 ? 19.690 15.405 -19.381 1.00 55.84 81 GLY A C 1
ATOM 658 O O . GLY A 1 81 ? 19.497 14.284 -19.853 1.00 55.84 81 GLY A O 1
ATOM 659 N N . SER A 1 82 ? 18.759 16.079 -18.700 1.00 55.12 82 SER A N 1
ATOM 660 C CA . SER A 1 82 ? 17.449 15.537 -18.335 1.00 55.12 82 SER A CA 1
ATOM 661 C C . SER A 1 82 ? 16.705 15.002 -19.560 1.00 55.12 82 SER A C 1
ATOM 663 O O . SER A 1 82 ? 16.037 15.749 -20.276 1.00 55.12 82 SER A O 1
ATOM 665 N N . LYS A 1 83 ? 16.785 13.693 -19.806 1.00 62.09 83 LYS A N 1
ATOM 666 C CA . LYS A 1 83 ? 15.791 13.035 -20.646 1.00 62.09 83 LYS A CA 1
ATOM 667 C C . LYS A 1 83 ? 14.477 13.068 -19.852 1.00 62.09 83 LYS A C 1
ATOM 669 O O . LYS A 1 83 ? 14.492 12.592 -18.714 1.00 62.09 83 LYS A O 1
ATOM 674 N N . PRO A 1 84 ? 13.380 13.624 -20.402 1.00 59.94 84 PRO A N 1
ATOM 675 C CA . PRO A 1 84 ? 12.103 13.785 -19.692 1.00 59.94 84 PRO A CA 1
ATOM 676 C C . PRO A 1 84 ? 11.608 12.497 -19.018 1.00 59.94 84 PRO A C 1
ATOM 678 O O . PRO A 1 84 ? 11.035 12.532 -17.932 1.00 59.94 84 PRO A O 1
ATOM 681 N N . ASP A 1 85 ? 11.925 11.363 -19.635 1.00 72.19 85 ASP A N 1
ATOM 682 C CA . ASP A 1 85 ? 11.565 10.022 -19.195 1.00 72.19 85 ASP A CA 1
ATOM 683 C C . ASP A 1 85 ? 12.151 9.642 -17.818 1.00 72.19 85 ASP A C 1
ATOM 685 O O . ASP A 1 85 ? 11.459 9.139 -16.937 1.00 72.19 85 ASP A O 1
ATOM 689 N N . ARG A 1 86 ? 13.406 10.022 -17.532 1.00 79.69 86 ARG A N 1
ATOM 690 C CA . ARG A 1 86 ? 14.079 9.658 -16.267 1.00 79.69 86 ARG A CA 1
ATOM 691 C C . ARG A 1 86 ? 13.480 10.360 -15.053 1.00 79.69 86 ARG A C 1
ATOM 693 O O . ARG A 1 86 ? 13.404 9.785 -13.969 1.00 79.69 86 ARG A O 1
ATOM 700 N N . THR A 1 87 ? 13.082 11.621 -15.215 1.00 82.62 87 THR A N 1
ATOM 701 C CA . THR A 1 87 ? 12.408 12.368 -14.148 1.00 82.62 87 THR A CA 1
ATOM 702 C C . THR A 1 87 ? 11.035 11.773 -13.872 1.00 82.62 87 THR A C 1
ATOM 704 O O . THR A 1 87 ? 10.657 11.669 -12.708 1.00 82.62 87 THR A O 1
ATOM 707 N N . ALA A 1 88 ? 10.318 11.337 -14.911 1.00 85.81 88 ALA A N 1
ATOM 708 C CA . ALA A 1 88 ? 9.038 10.660 -14.751 1.00 85.81 88 ALA A CA 1
ATOM 709 C C . ALA A 1 88 ? 9.193 9.333 -13.990 1.00 85.81 88 ALA A C 1
ATOM 711 O O . ALA A 1 88 ? 8.477 9.130 -13.010 1.00 85.81 88 ALA A O 1
ATOM 712 N N . VAL A 1 89 ? 10.166 8.488 -14.359 1.00 88.94 89 VAL A N 1
ATO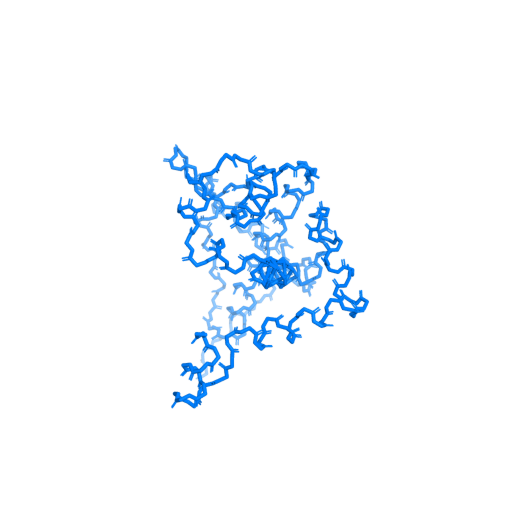M 713 C CA . VAL A 1 89 ? 10.475 7.236 -13.638 1.00 88.94 89 VAL A CA 1
ATOM 714 C C . VAL A 1 89 ? 10.853 7.522 -12.182 1.00 88.94 89 VAL A C 1
ATOM 716 O O . VAL A 1 89 ? 10.285 6.929 -11.269 1.00 88.94 89 VAL A O 1
ATOM 719 N N . TRP A 1 90 ? 11.739 8.491 -11.926 1.00 88.00 90 TRP A N 1
ATOM 720 C CA . TRP A 1 90 ? 12.112 8.875 -10.559 1.00 88.00 90 TRP A CA 1
ATOM 721 C C . TRP A 1 90 ? 10.908 9.310 -9.721 1.00 88.00 90 TRP A C 1
ATOM 723 O O . TRP A 1 90 ? 10.723 8.824 -8.608 1.00 88.00 90 TRP A O 1
ATOM 733 N N . LEU A 1 91 ? 10.093 10.231 -10.243 1.00 87.75 91 LEU A N 1
ATOM 734 C CA . LEU A 1 91 ? 8.928 10.745 -9.526 1.00 87.75 91 LEU A CA 1
ATOM 735 C C . LEU A 1 91 ? 7.891 9.647 -9.272 1.00 87.75 91 LEU A C 1
ATOM 737 O O . LEU A 1 91 ? 7.234 9.695 -8.235 1.00 87.75 91 LEU A O 1
ATOM 741 N N . ARG A 1 92 ? 7.789 8.653 -10.166 1.00 89.94 92 ARG A N 1
ATOM 742 C CA . ARG A 1 92 ? 6.857 7.530 -10.033 1.00 89.94 92 ARG A CA 1
ATOM 743 C C . ARG A 1 92 ? 7.178 6.597 -8.859 1.00 89.94 92 ARG A C 1
ATOM 745 O O . ARG A 1 92 ? 6.273 5.958 -8.331 1.00 89.94 92 ARG A O 1
ATOM 752 N N . HIS A 1 93 ? 8.444 6.541 -8.445 1.00 90.94 93 HIS A N 1
ATOM 753 C CA . HIS A 1 93 ? 8.942 5.627 -7.404 1.00 90.94 93 HIS A CA 1
ATOM 754 C C . HIS A 1 93 ? 9.335 6.330 -6.103 1.00 90.94 93 HIS A C 1
ATOM 756 O O . HIS A 1 93 ? 9.987 5.739 -5.243 1.00 90.94 93 HIS A O 1
ATOM 762 N N . LEU A 1 94 ? 8.944 7.595 -5.934 1.00 89.56 94 LEU A N 1
ATOM 763 C CA . LEU A 1 94 ? 9.057 8.263 -4.642 1.00 89.56 94 LEU A CA 1
ATOM 764 C C . LEU A 1 94 ? 8.096 7.647 -3.622 1.00 89.56 94 LEU A C 1
ATOM 766 O O . LEU A 1 94 ? 7.058 7.087 -3.976 1.00 89.56 94 LEU A O 1
ATOM 770 N N . SER A 1 95 ? 8.426 7.799 -2.337 1.00 89.81 95 SER A N 1
ATOM 771 C CA . SER A 1 95 ? 7.523 7.393 -1.265 1.00 89.81 95 SER A CA 1
ATOM 772 C C . SER A 1 95 ? 6.161 8.074 -1.423 1.00 89.81 95 SER A C 1
ATOM 774 O O . SER A 1 95 ? 6.067 9.276 -1.695 1.00 89.81 95 SER A O 1
ATOM 776 N N . LEU A 1 96 ? 5.098 7.285 -1.258 1.00 89.50 96 LEU A N 1
ATOM 777 C CA . LEU A 1 96 ? 3.720 7.768 -1.344 1.00 89.50 96 LEU A CA 1
ATOM 778 C C . LEU A 1 96 ? 3.432 8.807 -0.268 1.00 89.50 96 LEU A C 1
ATOM 780 O O . LEU A 1 96 ? 2.851 9.863 -0.537 1.00 89.50 96 LEU A O 1
ATOM 784 N N . PHE A 1 97 ? 3.880 8.482 0.941 1.00 88.25 97 PHE A N 1
ATOM 785 C CA . PHE A 1 97 ? 3.691 9.269 2.139 1.00 88.25 97 PHE A CA 1
ATOM 786 C C . PHE A 1 97 ? 5.049 9.507 2.793 1.00 88.25 97 PHE A C 1
ATOM 788 O O . PHE A 1 97 ? 5.941 8.656 2.723 1.00 88.25 97 PHE A O 1
ATOM 795 N N . ALA A 1 98 ? 5.238 10.689 3.365 1.00 84.69 98 ALA A N 1
ATOM 796 C CA . ALA A 1 98 ? 6.517 11.094 3.925 1.00 84.69 98 ALA A CA 1
ATOM 797 C C . ALA A 1 98 ? 6.332 11.887 5.214 1.00 84.69 98 ALA A C 1
ATOM 799 O O . ALA A 1 98 ? 5.370 12.645 5.363 1.00 84.69 98 ALA A O 1
ATOM 800 N N . ASP A 1 99 ? 7.302 11.729 6.107 1.00 81.00 99 ASP A N 1
ATOM 801 C CA . ASP A 1 99 ? 7.561 12.696 7.162 1.00 81.00 99 ASP A CA 1
ATOM 802 C C . ASP A 1 99 ? 8.075 13.991 6.511 1.00 81.00 99 ASP A C 1
ATOM 804 O O . ASP A 1 99 ? 8.897 13.960 5.586 1.00 81.00 99 ASP A O 1
ATOM 808 N N . ARG A 1 100 ? 7.558 15.135 6.955 1.00 80.44 100 ARG A N 1
ATOM 809 C CA . ARG A 1 100 ? 8.027 16.439 6.481 1.00 80.44 100 ARG A CA 1
ATOM 810 C C . ARG A 1 100 ? 9.251 16.948 7.247 1.00 80.44 100 ARG A C 1
ATOM 812 O O . ARG A 1 100 ? 9.888 17.895 6.791 1.00 80.44 100 ARG A O 1
ATOM 819 N N . GLY A 1 101 ? 9.576 16.359 8.395 1.00 79.25 101 GLY A N 1
ATOM 820 C CA . GLY A 1 101 ? 10.681 16.737 9.277 1.00 79.25 101 GLY A CA 1
ATOM 821 C C . GLY A 1 101 ? 10.449 18.025 10.073 1.00 79.25 101 GLY A C 1
ATOM 822 O O . GLY A 1 101 ? 11.095 18.225 11.097 1.00 79.25 101 GLY A O 1
ATOM 823 N N . ASP A 1 102 ? 9.530 18.893 9.638 1.00 82.38 102 ASP A N 1
ATOM 824 C CA . ASP A 1 102 ? 9.144 20.132 10.324 1.00 82.38 102 ASP A CA 1
ATOM 825 C C . ASP A 1 102 ? 7.905 19.977 11.219 1.00 82.38 102 ASP A C 1
ATOM 827 O O . ASP A 1 102 ? 7.645 20.832 12.068 1.00 82.38 102 ASP A O 1
ATOM 831 N N . LYS A 1 103 ? 7.131 18.905 11.031 1.00 78.25 103 LYS A N 1
ATOM 832 C CA . LYS A 1 103 ? 5.873 18.648 11.735 1.00 78.25 103 LYS A CA 1
ATOM 833 C C . LYS A 1 103 ? 5.719 17.167 12.068 1.00 78.25 103 LYS A C 1
ATOM 835 O O . LYS A 1 103 ? 6.103 16.338 11.245 1.00 78.25 103 LYS A O 1
ATOM 840 N N . PRO A 1 104 ? 5.126 16.827 13.225 1.00 74.88 104 PRO A N 1
ATOM 841 C CA . PRO A 1 104 ? 4.826 15.443 13.552 1.00 74.88 104 PRO A CA 1
ATOM 842 C C . PRO A 1 104 ? 3.727 14.898 12.631 1.00 74.88 104 PRO A C 1
ATOM 844 O O . PRO A 1 104 ? 2.746 15.583 12.354 1.00 74.88 104 PRO A O 1
ATOM 847 N N . GLY A 1 105 ? 3.866 13.649 12.192 1.00 77.38 105 GLY A N 1
ATOM 848 C CA . GLY A 1 105 ? 2.861 12.945 11.395 1.00 77.38 105 GLY A CA 1
ATOM 849 C C . GLY A 1 105 ? 3.343 12.567 9.999 1.00 77.38 105 GLY A C 1
ATOM 850 O O . GLY A 1 105 ? 4.492 12.792 9.620 1.00 77.38 105 GLY A O 1
ATOM 851 N N . VAL A 1 106 ? 2.445 11.957 9.228 1.00 83.38 106 VAL A N 1
ATOM 852 C CA . VAL A 1 106 ? 2.740 11.480 7.877 1.00 83.38 106 VAL A CA 1
ATOM 853 C C . VAL A 1 106 ? 1.857 12.201 6.869 1.00 83.38 106 VAL A C 1
ATOM 855 O O . VAL A 1 106 ? 0.661 12.364 7.090 1.00 83.38 106 VAL A O 1
ATOM 858 N N . TYR A 1 107 ? 2.445 12.634 5.755 1.00 86.62 107 TYR A N 1
ATOM 859 C CA . TYR A 1 107 ? 1.768 13.472 4.771 1.00 86.62 107 TYR A CA 1
ATOM 860 C C . TYR A 1 107 ? 1.769 12.829 3.388 1.00 86.62 107 TYR A C 1
ATOM 862 O O . TYR A 1 107 ? 2.791 12.263 2.980 1.00 86.62 107 TYR A O 1
ATOM 870 N N . PRO A 1 108 ? 0.672 12.956 2.621 1.00 90.56 108 PRO A N 1
ATOM 871 C CA . PRO A 1 108 ? 0.677 12.547 1.233 1.00 90.56 108 PRO A CA 1
ATOM 872 C C . PRO A 1 108 ? 1.579 13.459 0.407 1.00 90.56 108 PRO A C 1
ATOM 874 O O . PRO A 1 108 ? 1.571 14.686 0.546 1.00 90.56 108 PRO A O 1
ATOM 877 N N . ARG A 1 109 ? 2.357 12.856 -0.489 1.00 87.94 109 ARG A N 1
ATOM 878 C CA . ARG A 1 109 ? 3.125 13.604 -1.480 1.00 87.94 109 ARG A CA 1
ATOM 879 C C . ARG A 1 109 ? 2.192 14.064 -2.598 1.00 87.94 109 ARG A C 1
ATOM 881 O O . ARG A 1 109 ? 1.291 13.335 -2.992 1.00 87.94 109 ARG A O 1
ATOM 888 N N . ARG A 1 110 ? 2.438 15.252 -3.154 1.00 84.00 110 ARG A N 1
ATOM 889 C CA . ARG A 1 110 ? 1.777 15.700 -4.386 1.00 84.00 110 ARG A CA 1
ATOM 890 C C . ARG A 1 110 ? 2.452 15.068 -5.600 1.00 84.00 110 ARG A C 1
ATOM 892 O O . ARG A 1 110 ? 3.680 15.106 -5.705 1.00 84.00 110 ARG A O 1
ATOM 899 N N . TRP A 1 111 ? 1.657 14.524 -6.514 1.00 82.50 111 TRP A N 1
ATOM 900 C CA . TRP A 1 111 ? 2.146 13.836 -7.709 1.00 82.50 111 TRP A CA 1
ATOM 901 C C . TRP A 1 111 ? 1.762 14.611 -8.968 1.00 82.50 111 TRP A C 1
ATOM 903 O O . TRP A 1 111 ? 0.604 15.004 -9.102 1.00 82.50 111 TRP A O 1
ATOM 913 N N . PRO A 1 112 ? 2.693 14.824 -9.913 1.00 82.06 112 PRO A N 1
ATOM 914 C CA . PRO A 1 112 ? 2.339 15.410 -11.198 1.00 82.06 112 PRO A CA 1
ATOM 915 C C . PRO A 1 112 ? 1.304 14.548 -11.926 1.00 82.06 112 PRO A C 1
ATOM 917 O O . PRO A 1 112 ? 1.488 13.341 -12.060 1.00 82.06 112 PRO A O 1
ATOM 920 N N . GLY A 1 113 ? 0.230 15.175 -12.407 1.00 84.19 113 GLY A N 1
ATOM 921 C CA . GLY A 1 113 ? -0.799 14.506 -13.209 1.00 84.19 113 GLY A CA 1
ATOM 922 C C . GLY A 1 113 ? -1.811 13.666 -12.424 1.00 84.19 113 GLY A C 1
ATOM 923 O O . GLY A 1 113 ? -2.665 13.050 -13.053 1.00 84.19 113 GLY A O 1
ATOM 924 N N . ARG A 1 114 ? -1.751 13.653 -11.085 1.00 90.38 114 ARG A N 1
ATOM 925 C CA . ARG A 1 114 ? -2.793 13.066 -10.230 1.00 90.38 114 ARG A CA 1
ATOM 926 C C . ARG A 1 114 ? -3.623 14.164 -9.583 1.00 90.38 114 ARG A C 1
ATOM 928 O O . ARG A 1 114 ? -3.110 15.241 -9.281 1.00 90.38 114 ARG A O 1
ATOM 935 N N . ASP A 1 115 ? -4.898 13.872 -9.379 1.00 93.50 115 ASP A N 1
ATOM 936 C CA . ASP A 1 115 ? -5.819 14.776 -8.707 1.00 93.50 115 ASP A CA 1
ATOM 937 C C . ASP A 1 115 ? -5.519 14.843 -7.197 1.00 93.50 115 ASP A C 1
ATOM 939 O O . ASP A 1 115 ? -5.314 13.820 -6.538 1.00 93.50 115 ASP A O 1
ATOM 943 N N . ASP A 1 116 ? -5.476 16.059 -6.642 1.00 93.25 116 ASP A N 1
ATOM 944 C CA . ASP A 1 116 ? -5.113 16.277 -5.235 1.00 93.25 116 ASP A CA 1
ATOM 945 C C . ASP A 1 116 ? -6.150 15.655 -4.278 1.00 93.25 116 ASP A C 1
ATOM 947 O O . ASP A 1 116 ? -5.791 15.203 -3.186 1.00 93.25 116 ASP A O 1
ATOM 951 N N . ARG A 1 117 ? -7.427 15.581 -4.685 1.00 94.62 117 ARG A N 1
ATOM 952 C CA . ARG A 1 117 ? -8.477 14.921 -3.905 1.00 94.62 117 ARG A CA 1
ATOM 953 C C . ARG A 1 117 ? -8.325 13.403 -3.969 1.00 94.62 117 ARG A C 1
ATOM 955 O O . ARG A 1 117 ? -8.362 12.785 -2.913 1.00 94.62 117 ARG A O 1
ATOM 962 N N . ALA A 1 118 ? -8.071 12.805 -5.133 1.00 94.81 118 ALA A N 1
ATOM 963 C CA . ALA A 1 118 ? -7.804 11.364 -5.234 1.00 94.81 118 ALA A CA 1
ATOM 964 C C . ALA A 1 118 ? -6.611 10.938 -4.354 1.00 94.81 118 ALA A C 1
ATOM 966 O O . ALA A 1 118 ? -6.664 9.927 -3.650 1.00 94.81 118 ALA A O 1
ATOM 967 N N . VAL A 1 119 ? -5.551 11.756 -4.321 1.00 93.94 119 VAL A N 1
ATOM 968 C CA . VAL A 1 119 ? -4.398 11.566 -3.425 1.00 93.94 119 VAL A CA 1
ATOM 969 C C . VAL A 1 119 ? -4.802 11.595 -1.955 1.00 93.94 119 VAL A C 1
ATOM 971 O O . VAL A 1 119 ? -4.406 10.707 -1.195 1.00 93.94 119 VAL A O 1
ATOM 974 N N . LYS A 1 120 ? -5.598 12.588 -1.554 1.00 92.50 120 LYS A N 1
ATOM 975 C CA . LYS A 1 120 ? -6.084 12.728 -0.179 1.00 92.50 120 LYS A CA 1
ATOM 976 C C . LYS A 1 120 ? -7.010 11.576 0.225 1.00 92.50 120 LYS A C 1
ATOM 978 O O . LYS A 1 120 ? -6.817 11.007 1.295 1.00 92.50 120 LYS A O 1
ATOM 983 N N . ASP A 1 121 ? -7.948 11.198 -0.638 1.00 93.56 121 ASP A N 1
ATOM 984 C CA . ASP A 1 121 ? -8.934 10.144 -0.385 1.00 93.56 121 ASP A CA 1
ATOM 985 C C . ASP A 1 121 ? -8.255 8.768 -0.246 1.00 93.56 121 AS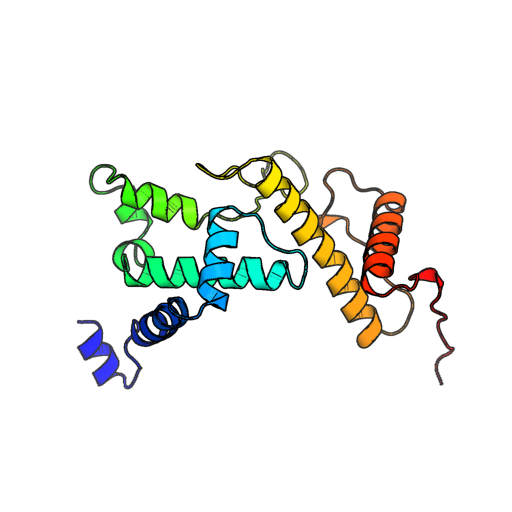P A C 1
ATOM 987 O O . ASP A 1 121 ? -8.575 7.997 0.668 1.00 93.56 121 ASP A O 1
ATOM 991 N N . THR A 1 122 ? -7.269 8.470 -1.102 1.00 94.25 122 THR A N 1
ATOM 992 C CA . THR A 1 122 ? -6.456 7.248 -0.998 1.00 94.25 122 THR A CA 1
ATOM 993 C C . THR A 1 122 ? -5.584 7.260 0.254 1.00 94.25 122 THR A C 1
ATOM 995 O O . THR A 1 122 ? -5.505 6.239 0.932 1.00 94.25 122 THR A O 1
ATOM 998 N N . PHE A 1 123 ? -4.966 8.394 0.604 1.00 92.31 123 PHE A N 1
ATOM 999 C CA . PHE A 1 123 ? -4.202 8.537 1.849 1.00 92.31 123 PHE A CA 1
ATOM 1000 C C . PHE A 1 123 ? -5.074 8.258 3.082 1.00 92.31 123 PHE A C 1
ATOM 1002 O O . PHE A 1 123 ? -4.722 7.405 3.897 1.00 92.31 123 PHE A O 1
ATOM 1009 N N . ASP A 1 124 ? -6.231 8.916 3.185 1.00 88.38 124 ASP A N 1
ATOM 1010 C CA . ASP A 1 124 ? -7.144 8.764 4.322 1.00 88.38 124 ASP A CA 1
ATOM 1011 C C . ASP A 1 124 ? -7.654 7.321 4.430 1.00 88.38 124 ASP A C 1
ATOM 1013 O O . ASP A 1 124 ? -7.669 6.745 5.515 1.00 88.38 124 ASP A O 1
ATOM 1017 N N . SER A 1 125 ? -8.014 6.700 3.301 1.00 90.12 125 SER A N 1
ATOM 1018 C CA . SER A 1 125 ? -8.501 5.315 3.277 1.00 90.12 125 SER A CA 1
ATOM 1019 C C . SER A 1 125 ? -7.399 4.302 3.598 1.00 90.12 125 SER A C 1
ATOM 1021 O O . SER A 1 125 ? -7.639 3.317 4.299 1.00 90.12 125 SER A O 1
ATOM 1023 N N . PHE A 1 126 ? -6.179 4.532 3.104 1.00 91.81 126 PHE A N 1
ATOM 1024 C CA . PHE A 1 126 ? -5.030 3.678 3.384 1.00 91.81 126 PHE A CA 1
ATOM 1025 C C . PHE A 1 126 ? -4.701 3.692 4.875 1.00 91.81 126 PHE A C 1
ATOM 1027 O O . PHE A 1 126 ? -4.564 2.635 5.484 1.00 91.81 126 PHE A O 1
ATOM 1034 N N . TYR A 1 127 ? -4.643 4.864 5.498 1.00 86.06 127 TYR A N 1
ATOM 1035 C CA . TYR A 1 127 ? -4.403 4.949 6.934 1.00 86.06 127 TYR A CA 1
ATOM 1036 C C . TYR A 1 127 ? -5.607 4.506 7.775 1.00 86.06 127 TYR A C 1
ATOM 1038 O O . TYR A 1 127 ? -5.408 3.863 8.803 1.00 86.06 127 TYR A O 1
ATOM 1046 N N . GLY A 1 128 ? -6.831 4.716 7.275 1.00 84.31 128 GLY A N 1
ATOM 1047 C CA . GLY A 1 128 ? -8.072 4.056 7.712 1.00 84.31 128 GLY A CA 1
ATOM 1048 C C . GLY A 1 128 ? -7.896 2.562 7.953 1.00 84.31 128 GLY A C 1
ATOM 1049 O O . GLY A 1 128 ? -8.200 2.032 9.019 1.00 84.31 128 GLY A O 1
ATOM 1050 N N . SER A 1 129 ? -7.332 1.880 6.960 1.00 88.19 129 SER A N 1
ATOM 1051 C CA . SER A 1 129 ? -7.152 0.431 7.016 1.00 88.19 129 SER A CA 1
ATOM 1052 C C . SER A 1 129 ? -6.148 -0.047 8.071 1.00 88.19 129 SER A C 1
ATOM 1054 O O . SER A 1 129 ? -6.204 -1.212 8.453 1.00 88.19 129 SER A O 1
ATOM 1056 N N . MET A 1 130 ? -5.243 0.814 8.556 1.00 86.31 130 MET A N 1
ATOM 1057 C CA . MET A 1 130 ? -4.242 0.415 9.554 1.00 86.31 130 MET A CA 1
ATOM 1058 C C . MET A 1 130 ? -4.907 0.056 10.882 1.00 86.31 130 MET A C 1
ATOM 1060 O O . MET A 1 130 ? -4.613 -1.001 11.433 1.00 86.31 130 MET A O 1
ATOM 1064 N N . ALA A 1 131 ? -5.844 0.888 11.354 1.00 87.50 131 ALA A N 1
ATOM 1065 C CA . ALA A 1 131 ? -6.629 0.576 12.546 1.00 87.50 131 ALA A CA 1
ATOM 1066 C C . ALA A 1 131 ? -7.478 -0.676 12.329 1.00 87.50 131 ALA A C 1
ATOM 1068 O O . ALA A 1 131 ? -7.492 -1.557 13.178 1.00 87.50 131 ALA A O 1
ATOM 1069 N N . LEU A 1 132 ? -8.117 -0.806 11.161 1.00 90.25 132 LEU A N 1
ATOM 1070 C CA . LEU A 1 132 ? -8.900 -1.997 10.839 1.00 90.25 132 LEU A CA 1
ATOM 1071 C C . LEU A 1 132 ? -8.063 -3.279 10.941 1.00 90.25 132 LEU A C 1
ATOM 1073 O O . LEU A 1 132 ? -8.478 -4.223 11.607 1.00 90.25 132 LEU A O 1
ATOM 1077 N N . TYR A 1 133 ? -6.896 -3.330 10.295 1.00 91.00 133 TYR A N 1
ATOM 1078 C CA . TYR A 1 133 ? -6.044 -4.518 10.316 1.00 91.00 133 TYR A CA 1
ATOM 1079 C C . TYR A 1 133 ? -5.470 -4.807 11.695 1.00 91.00 133 TYR A C 1
ATOM 1081 O O . TYR A 1 133 ? -5.421 -5.970 12.089 1.00 91.00 133 TYR A O 1
ATOM 1089 N N . ASP A 1 134 ? -5.063 -3.774 12.427 1.00 93.06 134 ASP A N 1
ATOM 1090 C CA . ASP A 1 134 ? -4.583 -3.924 13.793 1.00 93.06 134 ASP A CA 1
ATOM 1091 C C . ASP A 1 134 ? -5.681 -4.489 14.707 1.00 93.06 134 ASP A C 1
ATOM 1093 O O . ASP A 1 134 ? -5.485 -5.544 15.303 1.00 93.06 134 ASP A O 1
ATOM 1097 N N . LEU A 1 135 ? -6.878 -3.894 14.717 1.00 94.12 135 LEU A N 1
ATOM 1098 C CA . LEU A 1 135 ? -8.020 -4.381 15.501 1.00 94.12 135 LEU A CA 1
ATOM 1099 C C . LEU A 1 135 ? -8.438 -5.795 15.087 1.00 94.12 135 LEU A C 1
ATOM 1101 O O . LEU A 1 135 ? -8.731 -6.629 15.934 1.00 94.12 135 LEU A O 1
ATOM 1105 N N . THR A 1 136 ? -8.418 -6.105 13.791 1.00 94.31 136 THR A N 1
ATOM 1106 C CA . THR A 1 136 ? -8.707 -7.462 13.298 1.00 94.31 136 THR A CA 1
ATOM 1107 C C . THR A 1 136 ? -7.678 -8.466 13.810 1.00 94.31 136 THR A C 1
ATOM 1109 O O . THR A 1 136 ? -8.032 -9.567 14.226 1.00 94.31 136 THR A O 1
ATOM 1112 N N . ARG A 1 137 ? -6.393 -8.094 13.809 1.00 95.38 137 ARG A N 1
ATOM 1113 C CA . ARG A 1 137 ? -5.318 -8.930 14.345 1.00 95.38 137 A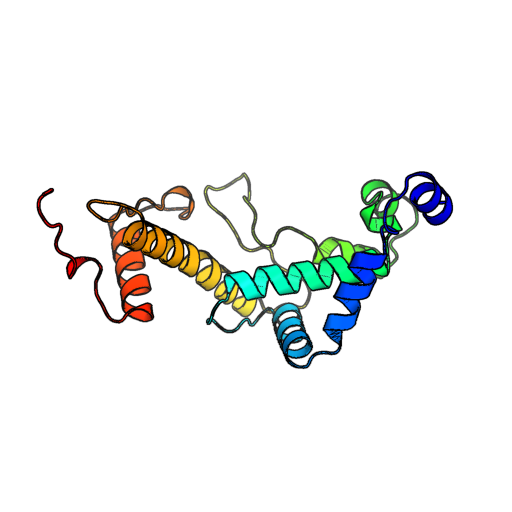RG A CA 1
ATOM 1114 C C . ARG A 1 137 ? -5.485 -9.138 15.849 1.00 95.38 137 ARG A C 1
ATOM 1116 O O . ARG A 1 137 ? -5.379 -10.279 16.287 1.00 95.38 137 ARG A O 1
ATOM 1123 N N . GLN A 1 138 ? -5.760 -8.074 16.607 1.00 95.00 138 GLN A N 1
ATOM 1124 C CA . GLN A 1 138 ? -6.030 -8.149 18.046 1.00 95.00 138 GLN A CA 1
ATOM 1125 C C . GLN A 1 138 ? -7.217 -9.077 18.323 1.00 95.00 138 GLN A C 1
ATOM 1127 O O . GLN A 1 138 ? -7.110 -9.982 19.138 1.00 95.00 138 GLN A O 1
ATOM 1132 N N . TRP A 1 139 ? -8.309 -8.936 17.567 1.00 93.44 139 TRP A N 1
ATOM 1133 C CA . TRP A 1 139 ? -9.497 -9.773 17.729 1.00 93.44 139 TRP A CA 1
ATOM 1134 C C . TRP A 1 139 ? -9.211 -11.269 17.525 1.00 93.44 139 TRP A C 1
ATOM 1136 O O . TRP A 1 139 ? -9.748 -12.109 18.243 1.00 93.44 139 TRP A O 1
ATOM 1146 N N . ILE A 1 140 ? -8.384 -11.611 16.536 1.00 94.06 140 ILE A N 1
ATOM 1147 C CA . ILE A 1 140 ? -8.122 -13.009 16.168 1.00 94.06 140 ILE A CA 1
ATOM 1148 C C . ILE A 1 140 ? -7.028 -13.640 17.039 1.00 94.06 140 ILE A C 1
ATOM 1150 O O . ILE A 1 140 ? -7.071 -14.845 17.283 1.00 94.06 140 ILE A O 1
ATOM 1154 N N . LEU A 1 141 ? -6.020 -12.863 17.446 1.00 95.19 141 LEU A N 1
ATOM 1155 C CA . LEU A 1 141 ? -4.768 -13.398 17.994 1.00 95.19 141 LEU A CA 1
ATOM 1156 C C . LEU A 1 141 ? -4.466 -12.975 19.431 1.00 95.19 141 LEU A C 1
ATOM 1158 O O . LEU A 1 141 ? -3.546 -13.541 20.019 1.00 95.19 141 LEU A O 1
ATOM 1162 N N . GLU A 1 142 ? -5.164 -11.984 19.983 1.00 92.19 142 GLU A N 1
ATOM 1163 C CA . GLU A 1 142 ? -4.861 -11.445 21.308 1.00 92.19 142 GLU A CA 1
ATOM 1164 C C . GLU A 1 142 ? -5.996 -11.683 22.299 1.00 92.19 142 GLU A C 1
ATOM 1166 O O . GLU A 1 142 ? -7.178 -11.700 21.959 1.00 92.19 142 GLU A O 1
ATOM 1171 N N . GLU A 1 143 ? -5.611 -11.865 23.558 1.00 89.19 143 GLU A N 1
ATOM 1172 C CA . GLU A 1 143 ? -6.539 -11.915 24.679 1.00 89.19 143 GLU A CA 1
ATOM 1173 C C . GLU A 1 143 ? -6.685 -10.523 25.303 1.00 89.19 143 GLU A C 1
ATOM 1175 O O . GLU A 1 143 ? -5.726 -9.756 25.392 1.00 89.19 143 GLU A O 1
ATOM 1180 N N . GLY A 1 144 ? -7.879 -10.221 25.814 1.00 89.56 144 GLY A N 1
ATOM 1181 C CA . GLY A 1 144 ? -8.149 -8.987 26.549 1.00 89.56 144 GLY A CA 1
ATOM 1182 C C . GLY A 1 144 ? -8.859 -7.913 25.725 1.00 89.56 144 GLY A C 1
ATOM 1183 O O . GLY A 1 144 ? -9.586 -8.204 24.779 1.00 89.56 144 GLY A O 1
ATOM 1184 N N . ALA A 1 145 ? -8.736 -6.662 26.174 1.00 91.38 145 ALA A N 1
ATOM 1185 C CA . ALA A 1 145 ? -9.408 -5.517 25.564 1.00 91.38 145 ALA A CA 1
ATOM 1186 C C . ALA A 1 145 ? -8.639 -4.999 24.343 1.00 91.38 145 ALA A C 1
ATOM 1188 O O . ALA A 1 145 ? -7.410 -5.014 24.337 1.00 91.38 145 ALA A O 1
ATOM 1189 N N . PHE A 1 146 ? -9.362 -4.434 23.373 1.00 93.44 146 PHE A N 1
ATOM 1190 C CA . PHE A 1 146 ? -8.749 -3.745 22.240 1.00 93.44 146 PHE A CA 1
ATOM 1191 C C . PHE A 1 146 ? -7.888 -2.558 22.689 1.00 93.44 146 PHE A C 1
ATOM 1193 O O . PHE A 1 146 ? -8.356 -1.651 23.387 1.00 93.44 146 PHE A O 1
ATOM 1200 N N . VAL A 1 147 ? -6.641 -2.535 22.226 1.00 92.62 147 VAL A N 1
ATOM 1201 C CA . VAL A 1 147 ? -5.706 -1.425 22.392 1.00 92.62 147 VAL A CA 1
ATOM 1202 C C . VAL A 1 147 ? -5.870 -0.466 21.218 1.00 92.62 147 VAL A C 1
ATOM 1204 O O . VAL A 1 147 ? -5.676 -0.833 20.063 1.00 92.62 147 VAL A O 1
ATOM 1207 N N . ARG A 1 148 ? -6.210 0.789 21.525 1.00 91.31 148 ARG A N 1
ATOM 1208 C CA . ARG A 1 148 ? -6.497 1.854 20.548 1.00 91.31 148 ARG A CA 1
ATOM 1209 C C . ARG A 1 148 ? -5.467 2.988 20.633 1.00 91.31 148 ARG A C 1
ATOM 1211 O O . ARG A 1 148 ? -5.823 4.158 20.757 1.00 91.31 148 ARG A O 1
ATOM 1218 N N . ASP A 1 149 ? -4.176 2.644 20.631 1.00 89.31 149 ASP A N 1
ATOM 1219 C CA . ASP A 1 149 ? -3.087 3.634 20.619 1.00 89.31 149 ASP A CA 1
ATOM 1220 C C . ASP A 1 149 ? -2.566 3.855 19.193 1.00 89.31 149 ASP A C 1
ATOM 1222 O O . ASP A 1 149 ? -1.772 3.080 18.658 1.00 89.31 149 ASP A O 1
ATOM 1226 N N . TYR A 1 150 ? -3.008 4.958 18.587 1.00 87.50 150 TYR A N 1
ATOM 1227 C CA . TYR A 1 150 ? -2.628 5.357 17.231 1.00 87.50 150 TYR A CA 1
ATOM 1228 C C . TYR A 1 150 ? -1.830 6.668 17.204 1.00 87.50 150 TYR A C 1
ATOM 1230 O O . TYR A 1 150 ? -1.877 7.398 16.217 1.00 87.50 150 TYR A O 1
ATOM 1238 N N . LYS A 1 151 ? -1.080 7.005 18.267 1.00 85.75 151 LYS A N 1
ATOM 1239 C CA . LYS A 1 151 ? -0.319 8.276 18.358 1.00 85.75 151 LYS A CA 1
ATOM 1240 C C . LYS A 1 151 ? 0.583 8.554 17.164 1.00 85.75 151 LYS A C 1
ATOM 1242 O O . LYS A 1 151 ? 0.679 9.692 16.723 1.00 85.75 151 LYS A O 1
ATOM 1247 N N . TRP A 1 152 ? 1.212 7.513 16.628 1.00 78.19 152 TRP A N 1
ATOM 1248 C CA . TRP A 1 152 ? 2.115 7.612 15.481 1.00 78.19 152 TRP A CA 1
ATOM 1249 C C . TRP A 1 152 ? 1.418 8.081 14.193 1.00 78.19 152 TRP A C 1
ATOM 1251 O O . TRP A 1 152 ? 2.089 8.514 13.258 1.00 78.19 152 TRP A O 1
ATOM 1261 N N . LEU A 1 153 ? 0.085 8.002 14.140 1.00 77.88 153 LEU A N 1
ATOM 1262 C CA . LEU A 1 153 ? -0.703 8.307 12.955 1.00 77.88 153 LEU A CA 1
ATOM 1263 C C . LEU A 1 153 ? -1.203 9.758 12.895 1.00 77.88 153 LEU A C 1
ATOM 1265 O O . LEU A 1 153 ? -1.481 10.279 11.815 1.00 77.88 153 LEU A O 1
ATOM 1269 N N . PHE A 1 154 ? -1.333 10.422 14.043 1.00 76.38 154 PHE A N 1
ATOM 1270 C CA . PHE A 1 154 ? -1.962 11.737 14.133 1.00 76.38 154 PHE A CA 1
ATOM 1271 C C . PHE A 1 154 ? -0.934 12.832 14.432 1.00 76.38 154 PHE A C 1
ATOM 1273 O O . PHE A 1 154 ? -0.214 12.755 15.419 1.00 76.38 154 PHE A O 1
ATOM 1280 N N . GLU A 1 155 ? -0.943 13.907 13.636 1.00 77.25 155 GLU A N 1
ATOM 1281 C CA . GLU A 1 155 ? -0.191 15.143 13.937 1.00 77.25 155 GLU A CA 1
ATOM 1282 C C . GLU A 1 155 ? -0.661 15.766 15.263 1.00 77.25 155 GLU A C 1
ATOM 1284 O O . GLU A 1 155 ? 0.144 16.130 16.114 1.00 77.25 155 GLU A O 1
ATOM 1289 N N . ASN A 1 156 ? -1.983 15.839 15.457 1.00 81.25 156 ASN A N 1
ATOM 1290 C CA . ASN A 1 156 ? -2.624 16.339 16.674 1.00 81.25 156 ASN A CA 1
ATOM 1291 C C . ASN A 1 156 ? -3.419 15.203 17.321 1.00 81.25 156 ASN A C 1
ATOM 1293 O O . ASN A 1 156 ? -4.613 15.036 17.048 1.00 81.25 156 ASN A O 1
ATOM 1297 N N . TYR A 1 157 ? -2.735 14.379 18.115 1.00 83.94 157 TYR A N 1
ATOM 1298 C CA . TYR A 1 157 ? -3.346 13.211 18.743 1.00 83.94 157 TYR A CA 1
ATOM 1299 C C . TYR A 1 157 ? -4.393 13.592 19.796 1.00 83.94 157 TYR A C 1
ATOM 1301 O O . TYR A 1 157 ? -4.176 14.463 20.636 1.00 83.94 157 TYR A O 1
ATOM 1309 N N . SER A 1 158 ? -5.513 12.875 19.775 1.00 89.06 158 SER A N 1
ATOM 1310 C CA . SER A 1 158 ? -6.547 12.886 20.807 1.00 89.06 158 SER A CA 1
ATOM 1311 C C . SER A 1 158 ? -7.031 11.451 20.981 1.00 89.06 158 SER A C 1
ATOM 1313 O O . SER A 1 158 ? -7.380 10.810 19.988 1.00 89.06 158 SER A O 1
ATOM 1315 N N . GLN A 1 159 ? -7.047 10.959 22.225 1.00 91.38 159 GLN A N 1
ATOM 1316 C CA . GLN A 1 159 ? -7.521 9.605 22.521 1.00 91.38 159 GLN A CA 1
ATOM 1317 C C . GLN A 1 159 ? -8.989 9.445 22.113 1.00 91.38 159 GLN A C 1
ATOM 1319 O O . GLN A 1 159 ? -9.303 8.516 21.385 1.00 91.38 159 GLN A O 1
ATOM 1324 N N . ASP A 1 160 ? -9.851 10.404 22.462 1.00 91.38 160 ASP A N 1
ATOM 1325 C CA . ASP A 1 160 ? -11.277 10.372 22.106 1.00 91.38 160 ASP A CA 1
ATOM 1326 C C . ASP A 1 160 ? -11.490 10.276 20.590 1.00 91.38 160 ASP A C 1
ATOM 1328 O O . ASP A 1 160 ? -12.348 9.536 20.108 1.00 91.38 160 ASP A O 1
ATOM 1332 N N . ARG A 1 161 ? -10.679 11.007 19.813 1.00 88.06 161 ARG A N 1
ATOM 1333 C CA . ARG A 1 161 ? -10.734 10.950 18.350 1.00 88.06 161 ARG A CA 1
ATOM 1334 C C . ARG A 1 161 ? -10.263 9.599 17.819 1.00 88.06 161 ARG A C 1
ATOM 1336 O O . ARG A 1 161 ? -10.879 9.080 16.892 1.00 88.06 161 ARG A O 1
ATOM 1343 N N . ALA A 1 162 ? -9.170 9.067 18.361 1.00 88.81 162 ALA A N 1
ATOM 1344 C CA . ALA A 1 162 ? -8.638 7.766 17.971 1.00 88.81 162 ALA A CA 1
ATOM 1345 C C . ALA A 1 162 ? -9.638 6.644 18.290 1.00 88.81 162 ALA A C 1
ATOM 1347 O O . ALA A 1 162 ? -9.888 5.796 17.436 1.00 88.81 162 ALA A O 1
ATOM 1348 N N . ASP A 1 163 ? -10.270 6.700 19.464 1.00 91.00 163 ASP A N 1
ATOM 1349 C CA . ASP A 1 163 ? -11.276 5.738 19.907 1.00 91.00 163 ASP A CA 1
ATOM 1350 C C . ASP A 1 163 ? -12.522 5.774 19.020 1.00 91.00 163 ASP A C 1
ATOM 1352 O O . ASP A 1 163 ? -12.955 4.726 18.544 1.00 91.00 163 ASP A O 1
ATOM 1356 N N . ALA A 1 164 ? -13.063 6.968 18.749 1.00 90.69 164 ALA A N 1
ATOM 1357 C CA . ALA A 1 164 ? -14.229 7.132 17.882 1.00 90.69 164 ALA A CA 1
ATOM 1358 C C . ALA A 1 164 ? -13.950 6.677 16.441 1.00 90.69 164 ALA A C 1
ATOM 1360 O O . ALA A 1 164 ? -14.796 6.053 15.806 1.00 90.69 164 ALA A O 1
ATOM 1361 N N . TRP A 1 165 ? -12.756 6.969 15.925 1.00 88.62 165 TRP A N 1
ATOM 1362 C CA . TRP A 1 165 ? -12.349 6.561 14.584 1.00 88.62 165 TRP A CA 1
ATOM 1363 C C . TRP A 1 165 ? -12.152 5.044 14.459 1.00 88.62 165 TRP A C 1
ATOM 1365 O O . TRP A 1 165 ? -12.584 4.456 13.467 1.00 88.62 165 TRP A O 1
ATOM 1375 N N . ALA A 1 166 ? -11.535 4.409 15.458 1.00 90.88 166 ALA A N 1
ATOM 1376 C CA . ALA A 1 166 ? -11.371 2.958 15.530 1.00 90.88 166 ALA A CA 1
ATOM 1377 C C . ALA A 1 166 ? -12.728 2.238 15.591 1.00 90.88 166 ALA A C 1
ATOM 1379 O O . ALA A 1 166 ? -12.952 1.278 14.855 1.00 90.88 166 ALA A O 1
ATOM 1380 N N . GLU A 1 167 ? -13.634 2.746 16.429 1.00 92.44 167 GLU A N 1
ATOM 1381 C CA . GLU A 1 167 ? -15.006 2.258 16.584 1.00 92.44 167 GLU A CA 1
ATOM 1382 C C . GLU A 1 167 ? -15.785 2.325 15.260 1.00 92.44 167 GLU A C 1
ATOM 1384 O O . GLU A 1 167 ? -16.256 1.300 14.768 1.00 92.44 167 GLU A O 1
ATOM 1389 N N . ASP A 1 168 ? -15.847 3.506 14.637 1.00 90.56 168 ASP A N 1
ATOM 1390 C CA . ASP A 1 1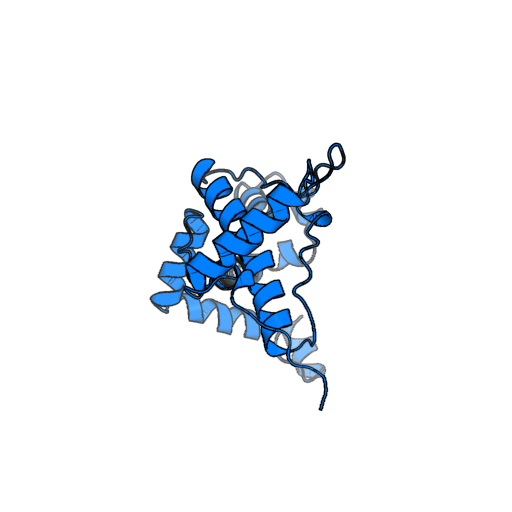68 ? -16.560 3.717 13.370 1.00 90.56 168 ASP A CA 1
ATOM 1391 C C . ASP A 1 168 ? -15.975 2.858 12.238 1.00 90.56 168 ASP A C 1
ATOM 1393 O O . ASP A 1 168 ? -16.711 2.198 11.506 1.00 90.56 168 ASP A O 1
ATOM 1397 N N . THR A 1 169 ? -14.644 2.787 12.131 1.00 88.81 169 THR A N 1
ATOM 1398 C CA . THR A 1 169 ? -13.972 1.977 11.102 1.00 88.81 169 THR A CA 1
ATOM 1399 C C . THR A 1 169 ? -14.303 0.492 11.250 1.00 88.81 169 THR A C 1
ATOM 1401 O O . THR A 1 169 ? -14.612 -0.175 10.260 1.00 88.81 169 THR A O 1
ATOM 1404 N N . PHE A 1 170 ? -14.251 -0.040 12.474 1.00 91.69 170 PHE A N 1
ATOM 1405 C CA . PHE A 1 170 ? -14.538 -1.449 12.733 1.00 91.69 170 PHE A CA 1
ATOM 1406 C C . PHE A 1 170 ? -16.014 -1.771 12.473 1.00 91.69 170 PHE A C 1
ATOM 1408 O O . PHE A 1 170 ? -16.323 -2.740 11.772 1.00 91.69 170 PHE A O 1
ATOM 1415 N N . GLN A 1 171 ? -16.924 -0.915 12.947 1.00 92.56 171 GLN A N 1
ATOM 1416 C CA . GLN A 1 171 ? -18.361 -1.083 12.756 1.00 92.56 171 GLN A CA 1
ATOM 1417 C C . GLN A 1 171 ? -18.770 -0.993 11.284 1.00 92.56 171 GLN A C 1
ATOM 1419 O O . GLN A 1 171 ? -19.577 -1.800 10.826 1.00 92.56 171 GLN A O 1
ATOM 1424 N N . GLN A 1 172 ? -18.201 -0.065 10.513 1.00 88.06 172 GLN A N 1
ATOM 1425 C CA . GLN A 1 172 ? -18.491 0.053 9.081 1.00 88.06 172 GLN A CA 1
ATOM 1426 C C . GLN A 1 172 ? -18.113 -1.205 8.290 1.00 88.06 172 GLN A C 1
ATOM 1428 O O . GLN A 1 172 ? -18.752 -1.503 7.280 1.00 88.06 172 GLN A O 1
ATOM 1433 N N . VAL A 1 173 ? -17.084 -1.937 8.725 1.00 87.62 173 VAL A N 1
ATOM 1434 C CA . VAL A 1 173 ? -16.591 -3.129 8.020 1.00 87.62 173 VAL A CA 1
ATOM 1435 C C . VAL A 1 173 ? -17.261 -4.410 8.510 1.00 87.62 173 VAL A C 1
ATOM 1437 O O . VAL A 1 173 ? -17.661 -5.231 7.685 1.00 87.62 173 VAL A O 1
ATOM 1440 N N . TYR A 1 174 ? -17.392 -4.591 9.825 1.00 91.69 174 TYR A N 1
ATOM 1441 C CA . TYR A 1 174 ? -17.896 -5.834 10.422 1.00 91.69 174 TYR A CA 1
ATOM 1442 C C . TYR A 1 174 ? -19.364 -5.774 10.855 1.00 91.69 174 TYR A C 1
ATOM 1444 O O . TYR A 1 174 ? -19.952 -6.810 11.155 1.00 91.69 174 TYR A O 1
ATOM 1452 N N . GLY A 1 175 ? -19.971 -4.586 10.886 1.00 94.00 175 GLY A N 1
ATOM 1453 C CA . GLY A 1 175 ? -21.354 -4.387 11.327 1.00 94.00 175 GLY A CA 1
ATOM 1454 C C . GLY A 1 175 ? -21.564 -4.511 12.840 1.00 94.00 175 GLY A C 1
ATOM 1455 O O . GLY A 1 175 ? -22.711 -4.517 13.281 1.00 94.00 175 GLY A O 1
ATOM 1456 N N . ILE A 1 176 ? -20.488 -4.606 13.625 1.00 94.06 176 ILE A N 1
ATOM 1457 C CA . ILE A 1 176 ? -20.502 -4.753 15.087 1.00 94.06 176 ILE A CA 1
ATOM 1458 C C . ILE A 1 176 ? -19.585 -3.715 15.734 1.00 94.06 176 ILE A C 1
ATOM 1460 O O . ILE A 1 176 ? -18.574 -3.329 15.149 1.00 94.06 176 ILE A O 1
ATOM 1464 N N . SER A 1 177 ? -19.946 -3.262 16.929 1.00 93.31 177 SER A N 1
ATOM 1465 C CA . SER A 1 177 ? -19.161 -2.306 17.708 1.00 93.31 177 SER A CA 1
ATOM 1466 C C . SER A 1 177 ? -18.023 -3.013 18.449 1.00 93.31 177 SER A C 1
ATOM 1468 O O . SER A 1 177 ? -18.183 -4.138 18.924 1.00 93.31 177 SER A O 1
ATOM 1470 N N . LEU A 1 178 ? -16.883 -2.338 18.636 1.00 92.19 178 LEU A N 1
ATOM 1471 C CA . LEU A 1 178 ? -15.832 -2.821 19.546 1.00 92.19 178 LEU A CA 1
ATOM 1472 C C . LEU A 1 178 ? -16.360 -2.950 20.984 1.00 92.19 178 LEU A C 1
ATOM 1474 O O . LEU A 1 178 ? -15.896 -3.794 21.749 1.00 92.19 178 LEU A O 1
ATOM 1478 N N . SER A 1 179 ? -17.361 -2.143 21.340 1.00 90.00 179 SER A N 1
ATOM 1479 C CA . SER A 1 179 ? -18.020 -2.163 22.647 1.00 90.00 179 SER A CA 1
ATOM 1480 C C . SER A 1 179 ? -19.024 -3.315 22.809 1.00 90.00 179 SER A C 1
ATOM 1482 O O . SER A 1 179 ? -19.463 -3.575 23.930 1.00 90.00 179 SER A O 1
ATOM 1484 N N . ASP A 1 180 ? -19.375 -4.030 21.731 1.00 92.06 180 ASP A N 1
ATOM 1485 C CA . ASP A 1 180 ? -20.253 -5.209 21.799 1.00 92.06 180 ASP A CA 1
ATOM 1486 C C . ASP A 1 180 ? -19.525 -6.441 22.363 1.00 92.06 180 ASP A C 1
ATOM 1488 O O . ASP A 1 180 ? -20.156 -7.391 22.841 1.00 92.06 180 ASP A O 1
ATOM 1492 N N . PHE A 1 181 ? -18.190 -6.437 22.335 1.00 90.50 181 PHE A N 1
ATOM 1493 C CA . PHE A 1 181 ? -17.377 -7.545 22.817 1.00 90.50 181 PHE A CA 1
ATOM 1494 C C . PHE A 1 181 ? -17.341 -7.607 24.343 1.00 90.50 181 PHE A C 1
ATOM 1496 O O . PHE A 1 181 ? -17.203 -6.605 25.045 1.00 90.50 181 PHE A O 1
ATOM 1503 N N . ARG A 1 182 ? -17.414 -8.832 24.871 1.00 88.06 182 ARG A N 1
ATOM 1504 C CA . ARG A 1 182 ? -17.265 -9.114 26.301 1.00 88.06 182 ARG A CA 1
ATOM 1505 C C . ARG A 1 182 ? -16.063 -10.013 26.513 1.00 88.06 182 ARG A C 1
ATOM 1507 O O . ARG A 1 182 ? -16.004 -11.105 25.955 1.00 88.06 182 ARG A O 1
ATOM 1514 N N . ILE A 1 183 ? -15.139 -9.560 27.352 1.00 87.56 183 ILE A N 1
ATOM 1515 C CA . ILE A 1 183 ? -13.988 -10.360 27.765 1.00 87.56 183 ILE A CA 1
ATOM 1516 C C . ILE A 1 183 ? -14.498 -11.439 28.715 1.00 87.56 183 ILE A C 1
ATOM 1518 O O . ILE A 1 183 ? -15.090 -11.137 29.755 1.00 87.56 183 ILE A O 1
ATOM 1522 N N . LEU A 1 184 ? -14.302 -12.696 28.333 1.00 84.44 184 LEU A N 1
ATOM 1523 C CA . LEU A 1 184 ? -14.626 -13.830 29.185 1.00 84.44 184 LEU A CA 1
ATOM 1524 C C . LEU A 1 184 ? -13.505 -14.023 30.218 1.00 84.44 184 LEU A C 1
ATOM 1526 O O . LEU A 1 184 ? -12.340 -13.783 29.900 1.00 84.44 184 LEU A O 1
ATOM 1530 N N . PRO A 1 185 ? -13.828 -14.436 31.453 1.00 77.94 185 PRO A N 1
ATOM 1531 C CA . PRO A 1 185 ? -12.804 -14.804 32.424 1.00 77.94 185 PRO A CA 1
ATOM 1532 C C . PRO A 1 185 ? -11.957 -15.968 31.888 1.00 77.94 185 PRO A C 1
ATOM 1534 O O . PRO A 1 185 ? -12.488 -16.861 31.226 1.00 77.94 185 PRO A O 1
ATOM 1537 N N . ALA A 1 186 ? -10.653 -15.949 32.180 1.00 76.19 186 ALA A N 1
ATOM 1538 C CA . ALA A 1 186 ? -9.745 -17.037 31.822 1.00 76.19 186 ALA A CA 1
ATOM 1539 C C . ALA A 1 186 ? -10.224 -18.358 32.454 1.00 76.19 186 ALA A C 1
ATOM 1541 O O . ALA A 1 186 ? -10.597 -18.374 33.631 1.00 76.19 186 ALA A O 1
ATOM 1542 N N . VAL A 1 187 ? -10.250 -19.429 31.652 1.00 62.62 187 VAL A N 1
ATOM 1543 C CA . VAL A 1 187 ? -10.618 -20.795 32.072 1.00 62.62 187 VAL A CA 1
ATOM 1544 C C . VAL A 1 187 ? -9.421 -21.494 32.697 1.00 62.62 187 VAL A C 1
ATOM 1546 O O . VAL A 1 187 ? -8.319 -21.387 32.115 1.00 62.62 187 VAL A O 1
#